Protein AF-A0A9W9JH65-F1 (afdb_monomer)

Secondary structure (DSSP, 8-state):
---GGGTT--EEEEETT-SGGGEEES-TTT--EEEE---TTEEEEEHHHHTSPPGGGGSS-TT-GGGSPBTTBPPTTHHHHHHHHHHHHHHHHHHHHH--SS-TTHHHHHHHHHHHHTHHHHHHHHHH----TTSHHHHHHHHHH-HHHHHHHHHHHHS-HHHHHHHHHHHHHHHHHHHHHHHHHHHHHHHHTTSS-HHHHHHHHHHHHT--

Mean predicted aligned error: 7.2 Å

Organism: NCBI:txid70096

Radius of gyration: 23.41 Å; Cα contacts (8 Å, |Δi|>4): 201; chains: 1; bounding box: 58×42×58 Å

Foldseek 3Di:
DDDPVQNVDDWDKDALPDEPVQFDAPDPPRRHGPDGDDRPRIDTGTVLLVLALDPCLLVDQLADCCQFDDPLHGRPCVVSSVVSSVVVLVVVLVVLVPDDDPCRCVSSVSHVCCVLQVVNLVSSCVSRVDDDCRGNSNSSSCVNVDVVVVVVVCVVPVDDPVVVVVVVVVVVVVVLVVVLVVVLVVLVVCVVVVVDDPVRSVVVNVCSVPPD

Nearest PDB structures (foldseek):
  4b7w-assembly1_A  TM=5.054E-01  e=9.511E+00  Homo sapiens

Structure (mmCIF, N/CA/C/O backbone):
data_AF-A0A9W9JH65-F1
#
_entry.id   AF-A0A9W9JH65-F1
#
loop_
_atom_site.group_PDB
_atom_site.id
_atom_site.type_symbol
_atom_site.label_atom_id
_atom_site.label_alt_id
_atom_site.label_comp_id
_atom_site.label_asym_id
_atom_site.label_entity_id
_atom_site.label_seq_id
_atom_site.pdbx_PDB_ins_code
_atom_site.Cartn_x
_atom_site.Cartn_y
_atom_site.Cartn_z
_atom_site.occupancy
_atom_site.B_iso_or_equiv
_atom_site.auth_seq_id
_atom_site.auth_comp_id
_atom_site.auth_asym_id
_atom_site.auth_atom_id
_atom_site.pdbx_PDB_model_num
ATOM 1 N N . MET A 1 1 ? -13.640 -8.379 -1.775 1.00 83.31 1 MET A N 1
ATOM 2 C CA . MET A 1 1 ? -14.247 -8.404 -0.423 1.00 83.31 1 MET A CA 1
ATOM 3 C C . MET A 1 1 ? -14.685 -6.995 -0.116 1.00 83.31 1 MET A C 1
ATOM 5 O O . MET A 1 1 ? -13.894 -6.104 -0.377 1.00 83.31 1 MET A O 1
ATOM 9 N N . ILE A 1 2 ? -15.927 -6.785 0.312 1.00 89.12 2 ILE A N 1
ATOM 10 C CA . ILE A 1 2 ? -16.503 -5.438 0.400 1.00 89.12 2 ILE A CA 1
ATOM 11 C C . ILE A 1 2 ? -17.369 -5.353 1.656 1.00 89.12 2 ILE A C 1
ATOM 13 O O . ILE A 1 2 ? -18.220 -6.214 1.881 1.00 89.12 2 ILE A O 1
ATOM 17 N N . HIS A 1 3 ? -17.159 -4.321 2.466 1.00 92.06 3 HIS A N 1
ATOM 18 C CA . HIS A 1 3 ? -18.042 -3.942 3.555 1.00 92.06 3 HIS A CA 1
ATOM 19 C C . HIS A 1 3 ? -19.288 -3.281 2.962 1.00 92.06 3 HIS A C 1
ATOM 21 O O . HIS A 1 3 ? -19.226 -2.175 2.430 1.00 92.06 3 HIS A O 1
ATOM 27 N N . THR A 1 4 ? -20.443 -3.931 3.085 1.00 91.81 4 THR A N 1
ATOM 28 C CA . THR A 1 4 ? -21.685 -3.530 2.399 1.00 91.81 4 THR A CA 1
ATOM 29 C C . THR A 1 4 ? -22.127 -2.101 2.711 1.00 91.81 4 THR A C 1
ATOM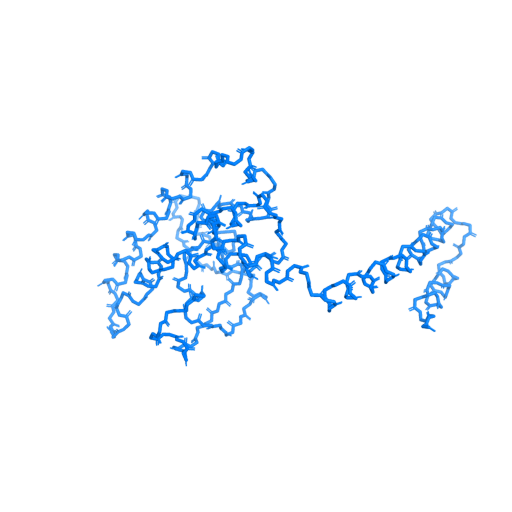 31 O O . THR A 1 4 ? -22.580 -1.394 1.818 1.00 91.81 4 THR A O 1
ATOM 34 N N . THR A 1 5 ? -21.959 -1.647 3.956 1.00 91.38 5 THR A N 1
ATOM 35 C CA . THR A 1 5 ? -22.268 -0.262 4.362 1.00 91.38 5 THR A CA 1
ATOM 36 C C . THR A 1 5 ? -21.410 0.787 3.648 1.00 91.38 5 THR A C 1
ATOM 38 O O . THR A 1 5 ? -21.892 1.888 3.414 1.00 91.38 5 THR A O 1
ATOM 41 N N . TYR A 1 6 ? -20.175 0.443 3.270 1.00 90.75 6 TYR A N 1
ATOM 42 C CA . TYR A 1 6 ? -19.190 1.373 2.708 1.00 90.75 6 TYR A CA 1
ATOM 43 C C . TYR A 1 6 ? -18.934 1.161 1.208 1.00 90.75 6 TYR A C 1
ATOM 45 O O . TYR A 1 6 ? -18.011 1.753 0.649 1.00 90.75 6 TYR A O 1
ATOM 53 N N . ASP A 1 7 ? -19.718 0.306 0.546 1.00 90.94 7 ASP A N 1
ATOM 54 C CA . ASP A 1 7 ? -19.568 -0.036 -0.878 1.00 90.94 7 ASP A CA 1
ATOM 55 C C . ASP A 1 7 ? -19.733 1.188 -1.794 1.00 90.94 7 ASP A C 1
ATOM 57 O O . ASP A 1 7 ? -19.070 1.326 -2.816 1.00 90.94 7 ASP A O 1
ATOM 61 N N . ARG A 1 8 ? -20.589 2.135 -1.392 1.00 91.38 8 ARG A N 1
ATOM 62 C CA . ARG A 1 8 ? -20.882 3.361 -2.155 1.00 91.38 8 ARG A CA 1
ATOM 63 C C . ARG A 1 8 ? -20.334 4.628 -1.501 1.00 91.38 8 ARG A C 1
ATOM 65 O O . ARG A 1 8 ? -20.786 5.729 -1.812 1.00 91.38 8 ARG A O 1
ATOM 72 N N . GLY A 1 9 ? -19.373 4.463 -0.598 1.00 87.50 9 GLY A N 1
ATOM 73 C CA . GLY A 1 9 ? -18.816 5.521 0.234 1.00 87.50 9 GLY A CA 1
ATOM 74 C C . GLY A 1 9 ? -19.281 5.443 1.696 1.00 87.50 9 GLY A C 1
ATOM 75 O O . GLY A 1 9 ? -20.023 4.530 2.049 1.00 87.50 9 GLY A O 1
ATOM 76 N N . PRO A 1 10 ? -18.862 6.390 2.551 1.00 90.75 10 PRO A N 1
ATOM 77 C CA . PRO A 1 10 ? -18.120 7.607 2.214 1.00 90.75 10 PRO A CA 1
ATOM 78 C C . PRO A 1 10 ? -16.718 7.360 1.636 1.00 90.75 10 PRO A C 1
ATOM 80 O O . PRO A 1 10 ? -16.105 6.314 1.848 1.00 90.75 10 PRO A O 1
ATOM 83 N N . PHE A 1 11 ? -16.217 8.353 0.901 1.00 91.56 11 PHE A N 1
ATOM 84 C CA . PHE A 1 11 ? -14.816 8.419 0.489 1.00 91.56 11 PHE A CA 1
ATOM 85 C C . PHE A 1 11 ? -14.024 9.215 1.529 1.00 91.56 11 PHE A C 1
ATOM 87 O O . PHE A 1 11 ? -14.534 10.186 2.095 1.00 91.56 11 PHE A O 1
ATOM 94 N N . LYS A 1 12 ? -12.788 8.799 1.789 1.00 92.62 12 LYS A N 1
ATOM 95 C CA . LYS A 1 12 ? -11.859 9.424 2.736 1.00 92.62 12 LYS A CA 1
ATOM 96 C C . LYS A 1 12 ? -10.570 9.793 1.995 1.00 92.62 12 LYS A C 1
ATOM 98 O O . LYS A 1 12 ? -10.288 9.247 0.929 1.00 92.62 12 LYS A O 1
ATOM 103 N N . LEU A 1 13 ? -9.796 10.723 2.549 1.00 93.25 13 LEU A N 1
ATOM 104 C CA . LEU A 1 13 ? -8.445 10.989 2.053 1.00 93.25 13 LEU A CA 1
ATOM 105 C C . LEU A 1 13 ? -7.516 9.882 2.552 1.00 93.25 13 LEU A C 1
ATOM 107 O O . LEU A 1 13 ? -7.365 9.704 3.758 1.00 93.25 13 LEU A O 1
ATOM 111 N N . VAL A 1 14 ? -6.926 9.144 1.622 1.00 92.88 14 VAL A N 1
ATOM 112 C CA . VAL A 1 14 ? -5.961 8.067 1.858 1.00 92.88 14 VAL A CA 1
ATOM 113 C C . VAL A 1 14 ? -4.590 8.556 1.406 1.00 92.88 14 VAL A C 1
ATOM 115 O O . VAL A 1 14 ? -4.506 9.334 0.461 1.00 92.88 14 VAL A O 1
ATOM 118 N N . CYS A 1 15 ? -3.532 8.118 2.083 1.00 92.44 15 CYS A N 1
ATOM 119 C CA . CYS A 1 15 ? -2.158 8.267 1.618 1.00 92.44 15 CYS A CA 1
ATOM 120 C C . CYS A 1 15 ? -1.482 6.899 1.707 1.00 92.44 15 CYS A C 1
ATOM 122 O O . CYS A 1 15 ? -1.386 6.345 2.805 1.00 92.44 15 CYS A O 1
ATOM 124 N N . ASP A 1 16 ? -1.037 6.355 0.574 1.00 89.19 16 ASP A N 1
ATOM 125 C CA . ASP A 1 16 ? -0.424 5.016 0.537 1.00 89.19 16 ASP A CA 1
ATOM 126 C C . ASP A 1 16 ? 0.908 4.975 1.298 1.00 89.19 16 ASP A C 1
ATOM 128 O O . ASP A 1 16 ? 1.283 3.934 1.843 1.00 89.19 16 ASP A O 1
ATOM 132 N N . ASP A 1 17 ? 1.565 6.132 1.430 1.00 88.88 17 ASP A N 1
ATOM 133 C CA . ASP A 1 17 ? 2.784 6.295 2.216 1.00 88.88 17 ASP A CA 1
ATOM 134 C C . ASP A 1 17 ? 2.554 6.863 3.626 1.00 88.88 17 ASP A C 1
ATOM 136 O O . ASP A 1 17 ? 3.450 7.414 4.265 1.00 88.88 17 ASP A O 1
ATOM 140 N N . PHE A 1 18 ? 1.340 6.755 4.166 1.00 88.62 18 PHE A N 1
ATOM 141 C CA . PHE A 1 18 ? 1.097 7.187 5.539 1.00 88.62 18 PHE A CA 1
ATOM 142 C C . PHE A 1 18 ? 1.762 6.232 6.535 1.00 88.62 18 PHE A C 1
ATOM 144 O O . PHE A 1 18 ? 1.413 5.057 6.579 1.00 88.62 18 PHE A O 1
ATOM 151 N N . GLY A 1 19 ? 2.668 6.723 7.384 1.00 89.25 19 GLY A N 1
ATOM 152 C CA . GLY A 1 19 ? 3.297 5.904 8.421 1.00 89.25 19 GLY A CA 1
ATOM 153 C C . GLY A 1 19 ? 4.287 6.672 9.303 1.00 89.25 19 GLY A C 1
ATOM 154 O O . GLY A 1 19 ? 4.537 7.856 9.070 1.00 89.25 19 GLY A O 1
ATOM 155 N N . PRO A 1 20 ? 4.880 6.016 10.321 1.00 90.88 20 PRO A N 1
ATOM 156 C CA . PRO A 1 20 ? 5.765 6.664 11.291 1.00 90.88 20 PRO A CA 1
ATOM 157 C C . PRO A 1 20 ? 6.990 7.362 10.684 1.00 90.88 20 PRO A C 1
ATOM 159 O O . PRO A 1 20 ? 7.455 8.351 11.241 1.00 90.88 20 PRO A O 1
ATOM 162 N N . ALA A 1 21 ? 7.497 6.882 9.543 1.00 91.25 21 ALA A N 1
ATOM 163 C CA . ALA A 1 21 ? 8.625 7.504 8.841 1.00 91.25 21 ALA A CA 1
ATOM 164 C C . ALA A 1 21 ? 8.313 8.930 8.346 1.00 91.25 21 ALA A C 1
ATOM 166 O O . ALA A 1 21 ? 9.217 9.756 8.252 1.00 91.25 21 ALA A O 1
ATOM 167 N N . ASN A 1 22 ? 7.029 9.231 8.130 1.00 94.12 22 ASN A N 1
ATOM 168 C CA . ASN A 1 22 ? 6.535 10.515 7.637 1.00 94.12 22 ASN A CA 1
ATOM 169 C C . ASN A 1 22 ? 5.962 11.400 8.761 1.00 94.12 22 ASN A C 1
ATOM 171 O O . ASN A 1 22 ? 5.298 12.407 8.504 1.00 94.12 22 ASN A O 1
ATOM 175 N N . MET A 1 23 ? 6.235 11.052 10.026 1.00 94.81 23 MET A N 1
ATOM 176 C CA . MET A 1 23 ? 5.824 11.809 11.210 1.00 94.81 23 MET A CA 1
ATOM 177 C C . MET A 1 23 ? 7.022 12.513 11.851 1.00 94.81 23 MET A C 1
ATOM 179 O O . MET A 1 23 ? 7.995 11.886 12.267 1.00 94.81 23 MET A O 1
ATOM 183 N N . ILE A 1 24 ? 6.927 13.832 12.009 1.00 96.50 24 ILE A N 1
ATOM 184 C CA . ILE A 1 24 ? 7.896 14.611 12.781 1.00 96.50 24 ILE A CA 1
ATOM 185 C C . ILE A 1 24 ? 7.414 14.666 14.225 1.00 96.50 24 ILE A C 1
ATOM 187 O O . ILE A 1 24 ? 6.301 15.120 14.496 1.00 96.50 24 ILE A O 1
ATOM 191 N N . VAL A 1 25 ? 8.274 14.256 15.156 1.00 97.19 25 VAL A N 1
ATOM 192 C CA . VAL A 1 25 ? 8.000 14.299 16.596 1.00 97.19 25 VAL A CA 1
ATOM 193 C C . VAL A 1 25 ? 8.778 15.414 17.292 1.00 97.19 25 VAL A C 1
ATOM 195 O O . VAL A 1 25 ? 9.865 15.796 16.860 1.00 97.19 25 VAL A O 1
ATOM 198 N N . ARG A 1 26 ? 8.228 15.942 18.391 1.00 97.56 26 ARG 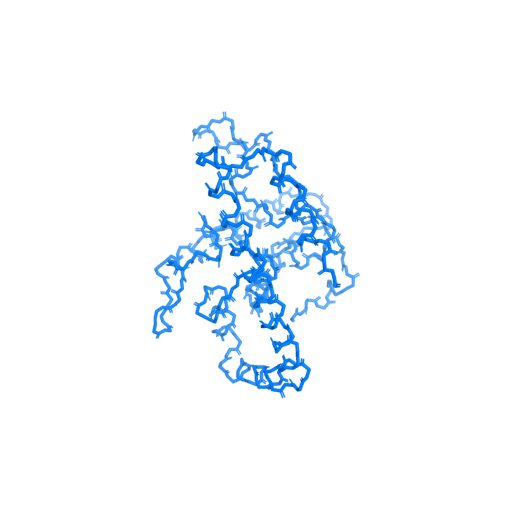A N 1
ATOM 199 C CA . ARG A 1 26 ? 8.824 17.055 19.154 1.00 97.56 26 ARG A CA 1
ATOM 200 C C . ARG A 1 26 ? 10.228 16.743 19.675 1.00 97.56 26 ARG A C 1
ATOM 202 O O . ARG A 1 26 ? 11.104 17.602 19.623 1.00 97.56 26 ARG A O 1
ATOM 209 N N . SER A 1 27 ? 10.423 15.547 20.222 1.00 96.75 27 SER A N 1
ATOM 210 C CA . SER A 1 27 ? 11.722 15.044 20.672 1.00 96.75 27 SER A CA 1
ATOM 211 C C . SER A 1 27 ? 11.711 13.518 20.751 1.00 96.75 27 SER A C 1
ATOM 213 O O . SER A 1 27 ? 10.658 12.886 20.632 1.00 96.75 27 SER A O 1
ATOM 215 N N . LYS A 1 28 ? 12.890 12.929 20.984 1.00 95.19 28 LYS A N 1
ATOM 216 C CA . LYS A 1 28 ? 13.069 11.483 21.159 1.00 95.19 28 LYS A CA 1
ATOM 217 C C . LYS A 1 28 ? 12.301 10.933 22.369 1.00 95.19 28 LYS A C 1
ATOM 219 O O . LYS A 1 28 ? 11.877 9.784 22.342 1.00 95.19 28 LYS A O 1
ATOM 224 N N . GLU A 1 29 ? 12.148 11.732 23.422 1.00 96.62 29 GLU A N 1
ATOM 225 C CA . GLU A 1 29 ? 11.478 11.341 24.664 1.00 96.62 29 GLU A CA 1
ATOM 226 C C . GLU A 1 29 ? 9.977 11.663 24.656 1.00 96.62 29 GLU A C 1
ATOM 228 O O . GLU A 1 29 ? 9.196 10.881 25.187 1.00 96.62 29 GLU A O 1
ATOM 233 N N . ASP A 1 30 ? 9.573 12.800 24.075 1.00 93.69 30 ASP A N 1
ATOM 234 C CA . ASP A 1 30 ? 8.184 13.286 24.104 1.00 93.69 30 ASP A CA 1
ATOM 235 C C . ASP A 1 30 ? 7.295 12.583 23.068 1.00 93.69 30 ASP A C 1
ATOM 237 O O . ASP A 1 30 ? 6.104 12.423 23.304 1.00 93.69 30 ASP A O 1
ATOM 241 N N . LEU A 1 31 ? 7.859 12.167 21.922 1.00 94.12 31 LEU A N 1
ATOM 242 C CA . LEU A 1 31 ? 7.189 11.475 20.803 1.00 94.12 31 LEU A CA 1
ATOM 243 C C . LEU A 1 31 ? 5.880 12.111 20.282 1.00 94.12 31 LEU A C 1
ATOM 245 O O . LEU A 1 31 ? 5.258 11.565 19.373 1.00 94.12 31 LEU A O 1
ATOM 249 N N . THR A 1 32 ? 5.476 13.282 20.782 1.00 95.94 32 THR A N 1
ATOM 250 C CA . THR A 1 32 ? 4.316 14.023 20.289 1.00 95.94 32 THR A CA 1
ATOM 251 C C . THR A 1 32 ? 4.523 14.362 18.821 1.00 95.94 32 THR A C 1
ATOM 253 O O . THR A 1 32 ? 5.475 15.072 18.483 1.00 95.94 32 THR A O 1
ATOM 256 N N . ILE A 1 33 ? 3.615 13.900 17.962 1.00 95.94 33 ILE A N 1
ATOM 257 C CA . ILE A 1 33 ? 3.609 14.226 16.533 1.00 95.94 33 ILE A CA 1
ATOM 258 C C . ILE A 1 33 ? 3.287 15.719 16.378 1.00 95.94 33 ILE A C 1
ATOM 260 O O . ILE A 1 33 ? 2.259 16.194 16.857 1.00 95.94 33 ILE A O 1
ATOM 264 N N . ILE A 1 34 ? 4.178 16.468 15.729 1.00 97.50 34 ILE A N 1
ATOM 265 C CA . ILE A 1 34 ? 4.041 17.915 15.488 1.00 97.50 34 ILE A CA 1
ATOM 266 C C . ILE A 1 34 ? 3.819 18.262 14.016 1.00 97.50 34 ILE A C 1
ATOM 268 O O . ILE A 1 34 ? 3.343 19.356 13.723 1.00 97.50 34 ILE A O 1
ATOM 272 N N . ALA A 1 35 ? 4.158 17.357 13.097 1.00 96.69 35 ALA A N 1
ATOM 273 C CA . ALA A 1 35 ? 3.880 17.510 11.676 1.00 96.69 35 ALA A CA 1
ATOM 274 C C . ALA A 1 35 ? 3.841 16.147 10.975 1.00 96.69 35 ALA A C 1
ATOM 276 O O . ALA A 1 35 ? 4.487 15.196 11.415 1.00 96.69 35 ALA A O 1
ATOM 277 N N . VAL A 1 36 ? 3.103 16.095 9.868 1.00 95.69 36 VAL A N 1
ATOM 278 C CA . VAL A 1 36 ? 3.111 14.996 8.896 1.00 95.69 36 VAL A CA 1
ATOM 279 C C . VAL A 1 36 ? 3.657 15.559 7.589 1.00 95.69 36 VAL A C 1
ATOM 281 O O . VAL A 1 36 ? 3.276 16.663 7.192 1.00 95.69 36 VAL A O 1
ATOM 284 N N . VAL A 1 37 ? 4.571 14.833 6.957 1.00 96.31 37 VAL A N 1
ATOM 285 C CA . VAL A 1 37 ? 5.197 15.203 5.682 1.00 96.31 37 VAL A CA 1
ATOM 286 C C . VAL A 1 37 ? 4.902 14.145 4.620 1.00 96.31 37 VAL A C 1
ATOM 288 O O . VAL A 1 37 ? 4.186 13.189 4.894 1.00 96.31 37 VAL A O 1
ATOM 291 N N . ASP A 1 38 ? 5.435 14.355 3.417 1.00 93.75 38 ASP A N 1
ATOM 292 C CA . ASP A 1 38 ? 5.410 13.378 2.324 1.00 93.75 38 ASP A CA 1
ATOM 293 C C . ASP A 1 38 ? 3.995 12.927 1.909 1.00 93.75 38 ASP A C 1
ATOM 295 O O . ASP A 1 38 ? 3.570 11.783 2.048 1.00 93.75 38 ASP A O 1
ATOM 299 N N . LEU A 1 39 ? 3.204 13.903 1.454 1.00 93.81 39 LEU A N 1
ATOM 300 C CA . LEU A 1 39 ? 1.792 13.732 1.090 1.00 93.81 39 LEU A CA 1
ATOM 301 C C . LEU A 1 39 ? 1.580 13.591 -0.427 1.00 93.81 39 LEU A C 1
ATOM 303 O O . LEU A 1 39 ? 0.489 13.860 -0.928 1.00 93.81 39 LEU A O 1
ATOM 307 N N . GLU A 1 40 ? 2.618 13.220 -1.175 1.00 94.38 40 GLU A N 1
ATOM 308 C CA . GLU A 1 40 ? 2.569 13.132 -2.641 1.00 94.38 40 GLU A CA 1
ATOM 309 C C . GLU A 1 40 ? 1.679 11.982 -3.149 1.00 94.38 40 GLU A C 1
ATOM 311 O O . GLU A 1 40 ? 1.152 12.053 -4.257 1.00 94.38 40 GLU A O 1
ATOM 316 N N . TRP A 1 41 ? 1.415 10.988 -2.294 1.00 90.06 41 TRP A N 1
ATOM 317 C CA . TRP A 1 41 ? 0.558 9.830 -2.572 1.00 90.06 41 TRP A CA 1
ATOM 318 C C . TRP A 1 41 ? -0.856 9.961 -1.983 1.00 90.06 41 TRP A C 1
ATOM 320 O O . TRP A 1 41 ? -1.513 8.957 -1.710 1.00 90.06 41 TRP A O 1
ATOM 330 N N . VAL A 1 42 ? -1.338 11.189 -1.748 1.00 94.56 42 VAL A N 1
ATOM 331 C CA . VAL A 1 42 ? -2.697 11.431 -1.236 1.00 94.56 42 VAL A CA 1
ATOM 332 C C . VAL A 1 42 ? -3.742 11.360 -2.352 1.00 94.56 42 VAL A C 1
ATOM 334 O O . VAL A 1 42 ? -3.631 12.036 -3.373 1.00 94.56 42 VAL A O 1
ATOM 337 N N . TYR A 1 43 ? -4.830 10.629 -2.113 1.00 94.38 43 TYR A N 1
ATOM 338 C CA . TYR A 1 43 ? -5.989 10.558 -3.005 1.00 94.38 43 TYR A CA 1
ATOM 339 C C . TYR A 1 43 ? -7.298 10.366 -2.228 1.00 94.38 43 TYR A C 1
ATOM 341 O O . TYR A 1 43 ? -7.314 10.036 -1.044 1.00 94.38 43 TYR A O 1
ATOM 349 N N . ALA A 1 44 ? -8.430 10.587 -2.898 1.00 95.50 44 ALA A N 1
ATOM 350 C CA . ALA A 1 44 ? -9.737 10.222 -2.360 1.00 95.50 44 ALA A CA 1
ATOM 351 C C . ALA A 1 44 ? -10.006 8.736 -2.641 1.00 95.50 44 ALA A C 1
ATOM 353 O O . ALA A 1 44 ? -10.122 8.339 -3.800 1.00 95.50 44 ALA A O 1
ATOM 354 N N . GLY A 1 45 ? -10.115 7.925 -1.591 1.00 93.44 45 GLY A N 1
ATOM 355 C CA . GLY A 1 45 ? -10.329 6.480 -1.670 1.00 93.44 45 GLY A CA 1
ATOM 356 C C . GLY A 1 45 ? -11.532 6.010 -0.843 1.00 93.44 45 GLY A C 1
ATOM 357 O O . GLY A 1 45 ? -12.087 6.782 -0.056 1.00 93.44 45 GLY A O 1
ATOM 358 N N . PRO A 1 46 ? -11.983 4.755 -1.007 1.00 93.38 46 PRO A N 1
ATOM 359 C CA . PRO A 1 46 ? -13.059 4.192 -0.192 1.00 93.38 46 PRO A CA 1
ATOM 360 C C . PRO A 1 46 ? -12.700 4.196 1.300 1.00 93.38 46 PRO A C 1
ATOM 362 O O . PRO A 1 46 ? -11.567 3.879 1.663 1.00 93.38 46 PRO A O 1
ATOM 365 N N . ALA A 1 47 ? -13.668 4.459 2.185 1.00 93.44 47 ALA A N 1
ATOM 366 C CA . ALA A 1 47 ? -13.440 4.407 3.635 1.00 93.44 47 ALA A CA 1
ATOM 367 C C . ALA A 1 47 ? -12.881 3.057 4.117 1.00 93.44 47 ALA A C 1
ATOM 369 O O . ALA A 1 47 ? -12.113 3.020 5.069 1.00 93.44 47 ALA A O 1
ATOM 370 N N . GLN A 1 48 ? -13.207 1.961 3.428 1.00 94.00 48 GLN A N 1
ATOM 371 C CA . GLN A 1 48 ? -12.688 0.623 3.730 1.00 94.00 48 GLN A CA 1
ATOM 372 C C . GLN A 1 48 ? -11.166 0.533 3.587 1.00 94.00 48 GLN A C 1
ATOM 374 O O . GLN A 1 48 ? -10.523 -0.171 4.359 1.00 94.00 48 GLN A O 1
ATOM 379 N N . LEU A 1 49 ? -10.598 1.247 2.611 1.00 93.12 49 LEU A N 1
ATOM 380 C CA . LEU A 1 49 ? -9.155 1.296 2.398 1.00 93.12 49 LEU A CA 1
ATOM 381 C C . LEU A 1 49 ? -8.484 2.132 3.491 1.00 93.12 49 LEU A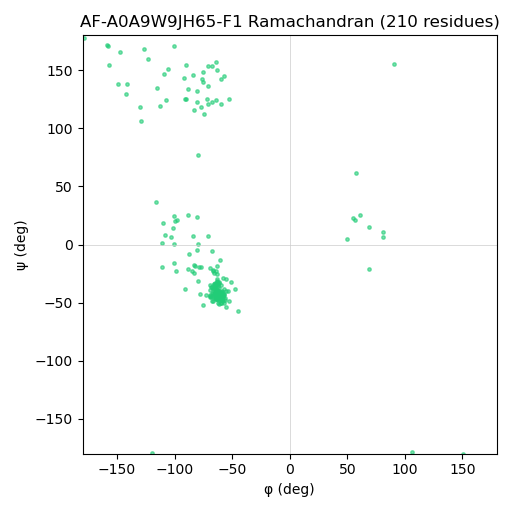 C 1
ATOM 383 O O . LEU A 1 49 ? -7.497 1.705 4.076 1.00 93.12 49 LEU A O 1
ATOM 387 N N . PHE A 1 50 ? -9.087 3.276 3.824 1.00 93.19 50 PHE A N 1
ATOM 388 C CA . PHE A 1 50 ? -8.629 4.143 4.909 1.00 93.19 50 PHE A CA 1
ATOM 389 C C . PHE A 1 50 ? -8.663 3.448 6.280 1.00 93.19 50 PHE A C 1
ATOM 391 O O . PHE A 1 50 ? -7.714 3.534 7.051 1.00 93.19 50 PHE A O 1
ATOM 398 N N . GLY A 1 51 ? -9.759 2.753 6.584 1.00 93.75 51 GLY A N 1
ATOM 399 C CA . GLY A 1 51 ? -9.989 2.058 7.848 1.00 93.75 51 GLY A CA 1
ATOM 400 C C . GLY A 1 51 ? -9.458 0.628 7.870 1.00 93.75 51 GLY A C 1
ATOM 401 O O . GLY A 1 51 ? -10.012 -0.197 8.581 1.00 93.75 51 GLY A O 1
ATOM 402 N N . SER A 1 52 ? -8.447 0.290 7.073 1.00 95.12 52 SER A N 1
ATOM 403 C CA . SER A 1 52 ? -7.823 -1.035 7.137 1.00 95.12 52 SER A CA 1
ATOM 404 C C . SER A 1 52 ? -6.661 -1.083 8.110 1.00 95.12 52 SER A C 1
ATOM 406 O O . SER A 1 52 ? -6.019 -0.067 8.373 1.00 95.12 52 SER A O 1
ATOM 408 N N . ALA A 1 53 ? -6.373 -2.277 8.634 1.00 95.56 53 ALA A N 1
ATOM 409 C CA . ALA A 1 53 ? -5.204 -2.479 9.478 1.00 95.56 53 ALA A CA 1
ATOM 410 C C . ALA A 1 53 ? -3.932 -1.971 8.764 1.00 95.56 53 ALA A C 1
ATOM 412 O O . ALA A 1 53 ? -3.652 -2.387 7.635 1.00 95.56 53 ALA A O 1
ATOM 413 N N . PRO A 1 54 ? -3.164 -1.066 9.392 1.00 92.75 54 PRO A N 1
ATOM 414 C CA . PRO A 1 54 ? -2.090 -0.379 8.696 1.00 92.75 54 PRO A CA 1
ATOM 415 C C . PRO A 1 54 ? -0.906 -1.296 8.378 1.00 92.75 54 PRO A C 1
ATOM 417 O O . PRO A 1 54 ? -0.432 -2.046 9.235 1.00 92.75 54 PRO A O 1
ATOM 420 N N . TRP A 1 55 ? -0.369 -1.186 7.160 1.00 90.38 55 TRP A N 1
ATOM 421 C CA . TRP A 1 55 ? 0.819 -1.938 6.733 1.00 90.38 55 TRP A CA 1
ATOM 422 C C . TRP A 1 55 ? 2.065 -1.545 7.537 1.00 90.38 55 TRP A C 1
ATOM 424 O O . TRP A 1 55 ? 2.885 -2.395 7.877 1.00 90.38 55 TRP A O 1
ATOM 434 N N . TRP A 1 56 ? 2.178 -0.269 7.920 1.00 91.31 56 TRP A N 1
ATOM 435 C CA . TRP A 1 56 ? 3.347 0.285 8.607 1.00 91.31 56 TRP A CA 1
ATOM 436 C C . TRP A 1 56 ? 3.555 -0.253 10.029 1.00 91.31 56 TRP A C 1
ATOM 438 O O . TRP A 1 56 ? 4.594 0.015 10.631 1.00 91.31 56 TRP A O 1
ATOM 448 N N . LEU A 1 57 ? 2.634 -1.064 10.566 1.00 92.56 57 LEU A N 1
ATOM 449 C CA . LEU A 1 57 ? 2.872 -1.855 11.784 1.00 92.56 57 LEU A CA 1
ATOM 450 C C . LEU A 1 57 ? 3.989 -2.893 11.596 1.00 92.56 57 LEU A C 1
ATOM 452 O O . LEU A 1 57 ? 4.579 -3.349 12.577 1.00 92.56 57 LEU A O 1
ATOM 456 N N . LEU A 1 58 ? 4.324 -3.232 10.346 1.00 87.69 58 LEU A N 1
ATOM 457 C CA . LEU A 1 58 ? 5.522 -3.998 10.009 1.00 87.69 58 LEU A CA 1
ATOM 458 C C . LEU A 1 58 ? 6.809 -3.242 10.366 1.00 87.69 58 LEU A C 1
ATOM 460 O O . LEU A 1 58 ? 7.822 -3.890 10.615 1.00 87.69 58 LEU A O 1
ATOM 464 N N . LEU A 1 59 ? 6.764 -1.905 10.470 1.00 87.19 59 LEU A N 1
ATOM 465 C CA . LEU A 1 59 ? 7.926 -1.007 10.565 1.00 87.19 59 LEU A CA 1
ATOM 466 C C . LEU A 1 59 ? 8.902 -1.152 9.388 1.00 87.19 59 LEU A C 1
ATOM 468 O O . LEU A 1 59 ? 10.074 -0.806 9.504 1.00 87.19 59 LEU A O 1
ATOM 472 N N . ASP A 1 60 ? 8.399 -1.685 8.281 1.00 86.62 60 ASP A N 1
ATOM 473 C CA . ASP A 1 60 ? 9.118 -1.953 7.049 1.00 86.62 60 ASP A CA 1
ATOM 474 C C . ASP A 1 60 ? 8.111 -2.030 5.893 1.00 86.62 60 ASP A C 1
ATOM 476 O O . ASP A 1 60 ? 6.894 -2.025 6.121 1.00 86.62 60 ASP A O 1
ATOM 480 N N . ARG A 1 61 ? 8.596 -2.087 4.653 1.00 84.56 61 ARG A N 1
ATOM 481 C CA . ARG A 1 61 ? 7.740 -2.234 3.480 1.00 84.56 61 ARG A CA 1
ATOM 482 C C . ARG A 1 61 ? 7.235 -3.677 3.354 1.00 84.56 61 ARG A C 1
ATOM 484 O O . ARG A 1 61 ? 8.014 -4.614 3.493 1.00 84.56 61 ARG A O 1
ATOM 491 N N . PRO A 1 62 ? 5.961 -3.871 2.979 1.00 78.38 62 PRO A N 1
ATOM 492 C CA . PRO A 1 62 ? 5.361 -5.196 2.779 1.00 78.38 62 PRO A CA 1
ATOM 493 C C . PRO A 1 62 ? 5.872 -5.940 1.526 1.00 78.38 62 PRO A C 1
ATOM 495 O O . PRO A 1 62 ? 5.317 -6.979 1.181 1.00 78.38 62 PRO A O 1
ATOM 498 N N . VAL A 1 63 ? 6.894 -5.398 0.851 1.00 81.06 63 VAL A N 1
ATOM 499 C CA . VAL A 1 63 ? 7.567 -5.963 -0.334 1.00 81.06 63 VAL A CA 1
ATOM 500 C C . VAL A 1 63 ? 8.997 -6.423 -0.038 1.00 81.06 63 VAL A C 1
ATOM 502 O O . VAL A 1 63 ? 9.707 -6.824 -0.952 1.00 81.06 63 VAL A O 1
ATOM 505 N N . ASN A 1 64 ? 9.455 -6.293 1.212 1.00 84.44 64 ASN A N 1
ATOM 506 C CA . ASN A 1 64 ? 10.768 -6.789 1.603 1.00 84.44 64 ASN A CA 1
ATOM 507 C C . ASN A 1 64 ? 10.722 -8.332 1.656 1.00 84.44 64 ASN A C 1
ATOM 509 O O . ASN A 1 64 ? 9.874 -8.910 2.336 1.00 84.44 64 ASN A O 1
ATOM 513 N N . ASP A 1 65 ? 11.635 -8.972 0.931 1.00 83.44 65 ASP A N 1
ATOM 514 C CA . ASP A 1 65 ? 11.765 -10.423 0.779 1.00 83.44 65 ASP A CA 1
ATOM 515 C C . ASP A 1 65 ? 12.164 -11.131 2.084 1.00 83.44 65 ASP A C 1
ATOM 517 O O . ASP A 1 65 ? 11.836 -12.299 2.280 1.00 83.44 65 ASP A O 1
ATOM 521 N N . GLU A 1 66 ? 12.762 -10.423 3.049 1.00 83.38 66 GLU A N 1
ATOM 522 C CA . GLU A 1 66 ? 12.993 -10.932 4.413 1.00 83.38 66 GLU A CA 1
ATOM 523 C C . GLU A 1 66 ? 11.688 -11.292 5.159 1.00 83.38 66 GLU A C 1
ATOM 525 O O . GLU A 1 66 ? 11.714 -11.935 6.215 1.00 83.38 66 GLU A O 1
ATOM 530 N N . TRP A 1 67 ? 10.538 -10.861 4.631 1.00 82.25 67 TRP A N 1
ATOM 531 C CA . TRP A 1 67 ? 9.204 -11.152 5.153 1.00 82.25 67 TRP A CA 1
ATOM 532 C C . TRP A 1 67 ? 8.485 -12.259 4.382 1.00 82.25 67 TRP A C 1
ATOM 534 O O . TRP A 1 67 ? 7.342 -12.594 4.712 1.00 82.25 67 TRP A O 1
ATOM 544 N N . ASP A 1 68 ? 9.114 -12.830 3.365 1.00 86.12 68 ASP A N 1
ATOM 545 C CA . ASP A 1 68 ? 8.509 -13.902 2.598 1.00 86.12 68 ASP A CA 1
ATOM 546 C C . ASP A 1 68 ? 8.355 -15.164 3.447 1.00 86.12 68 ASP A C 1
ATOM 548 O O . ASP A 1 68 ? 9.050 -15.410 4.437 1.00 86.12 68 ASP A O 1
ATOM 552 N N . PHE A 1 69 ? 7.372 -15.974 3.076 1.00 86.94 69 PHE A N 1
ATOM 553 C CA . PHE A 1 69 ? 7.143 -17.246 3.738 1.00 86.94 69 PHE A CA 1
ATOM 554 C C . PHE A 1 69 ? 8.119 -18.285 3.194 1.00 86.94 69 PHE A C 1
ATOM 556 O O . PHE A 1 69 ? 8.087 -18.622 2.009 1.00 86.94 69 PHE A O 1
ATOM 563 N N . GLU A 1 70 ? 8.912 -18.875 4.081 1.00 84.25 70 GLU A N 1
ATOM 564 C CA . GLU A 1 70 ? 9.756 -20.027 3.769 1.00 84.25 70 GLU A CA 1
ATOM 565 C C . GLU A 1 70 ? 8.979 -21.318 4.054 1.00 84.25 70 GLU A C 1
ATOM 567 O O . GLU A 1 70 ? 8.430 -21.497 5.138 1.00 84.25 70 GLU A O 1
ATOM 572 N N . GLU A 1 71 ? 8.870 -22.211 3.064 1.00 77.00 71 GLU A N 1
ATOM 573 C CA . GLU A 1 71 ? 8.183 -23.514 3.193 1.00 77.00 71 GLU A CA 1
ATOM 574 C C . GLU A 1 71 ? 6.722 -23.430 3.697 1.00 77.00 71 GLU A C 1
ATOM 576 O O . GLU A 1 71 ? 6.146 -24.396 4.197 1.00 77.00 71 GLU A O 1
ATOM 581 N N . GLY A 1 72 ? 6.080 -22.269 3.525 1.00 70.56 72 GLY A N 1
ATOM 582 C CA . GLY A 1 72 ? 4.721 -22.015 4.001 1.00 70.56 72 GLY A CA 1
ATOM 583 C C . GLY A 1 72 ? 4.629 -21.659 5.486 1.00 70.56 72 GLY A C 1
ATOM 584 O O . GLY A 1 72 ? 3.509 -21.507 5.985 1.00 70.56 72 GLY A O 1
ATOM 585 N N . GLU A 1 73 ? 5.752 -21.477 6.183 1.00 79.06 73 GLU A N 1
ATOM 586 C CA . GLU A 1 73 ? 5.823 -20.931 7.538 1.00 79.06 73 GLU A CA 1
ATOM 587 C C . GLU A 1 73 ? 5.813 -19.398 7.518 1.00 79.06 73 GLU A C 1
ATOM 589 O O . GLU A 1 73 ? 6.290 -18.759 6.587 1.00 79.06 73 GLU A O 1
ATOM 594 N N . ALA A 1 74 ? 5.199 -18.792 8.539 1.00 81.19 74 ALA A N 1
ATOM 595 C CA . ALA A 1 74 ? 5.147 -17.333 8.623 1.00 81.19 74 ALA A CA 1
ATOM 596 C C . ALA A 1 74 ? 6.508 -16.798 9.092 1.00 81.19 74 ALA A C 1
ATOM 598 O O . ALA A 1 74 ? 7.090 -17.385 10.010 1.00 81.19 74 ALA A O 1
ATOM 599 N N . PRO A 1 75 ? 6.986 -15.658 8.566 1.00 84.06 75 PRO A N 1
ATOM 600 C CA . PRO A 1 75 ? 8.228 -15.065 9.037 1.00 84.06 75 PRO A CA 1
ATOM 601 C C . PRO A 1 75 ? 8.077 -14.653 10.507 1.00 84.06 75 PRO A C 1
ATOM 603 O O . PRO A 1 75 ? 6.995 -14.261 10.962 1.00 84.06 75 PRO A O 1
ATOM 606 N N . LYS A 1 76 ? 9.177 -14.680 11.264 1.00 78.62 76 LYS A N 1
ATOM 607 C CA . LYS A 1 76 ? 9.196 -14.324 12.698 1.00 78.62 76 LYS A CA 1
ATOM 608 C C . LYS A 1 76 ? 8.480 -13.017 13.053 1.00 78.62 76 LYS A C 1
ATOM 610 O O . LYS A 1 76 ? 7.846 -12.973 14.108 1.00 78.62 76 LYS A O 1
ATOM 615 N N . PRO A 1 77 ? 8.549 -11.938 12.252 1.00 81.19 77 PRO A N 1
ATOM 616 C CA . PRO A 1 77 ? 7.928 -10.695 12.658 1.00 81.19 77 PRO A CA 1
ATOM 617 C C . PRO A 1 77 ? 6.422 -10.620 12.327 1.00 81.19 77 PRO A C 1
ATOM 619 O O . PRO A 1 77 ? 5.787 -9.617 12.649 1.00 81.19 77 PRO A O 1
ATOM 622 N N . THR A 1 78 ? 5.812 -11.716 11.852 1.00 87.69 78 THR A N 1
ATOM 623 C CA . THR A 1 78 ? 4.348 -11.916 11.843 1.00 87.69 78 THR A CA 1
ATOM 624 C C . THR A 1 78 ? 3.741 -11.705 13.230 1.00 87.69 78 THR A C 1
ATOM 626 O O . THR A 1 78 ? 2.792 -10.940 13.387 1.00 87.69 78 THR A O 1
ATOM 629 N N . ASP A 1 79 ? 4.323 -12.324 14.261 1.00 89.56 79 ASP A N 1
ATOM 630 C CA . ASP A 1 79 ? 3.822 -12.210 15.636 1.00 89.56 79 ASP A CA 1
ATOM 631 C C . ASP A 1 79 ? 3.923 -10.769 16.149 1.00 89.56 79 ASP A C 1
ATOM 633 O O . ASP A 1 79 ? 3.059 -10.289 16.887 1.00 89.56 79 ASP A O 1
ATOM 637 N N . ARG A 1 80 ? 4.974 -10.051 15.727 1.00 90.31 80 ARG A N 1
ATOM 638 C CA . ARG A 1 80 ? 5.144 -8.629 16.036 1.00 90.31 80 ARG A CA 1
ATOM 639 C C . ARG A 1 80 ? 4.030 -7.807 15.404 1.00 90.31 80 ARG A C 1
ATOM 641 O O . ARG A 1 80 ? 3.458 -6.978 16.105 1.00 90.31 80 ARG A O 1
ATOM 648 N N . TYR A 1 81 ? 3.721 -8.046 14.129 1.00 92.50 81 TYR A N 1
ATOM 649 C CA . TYR A 1 81 ? 2.652 -7.341 13.425 1.00 92.50 81 TYR A CA 1
ATOM 650 C C . TYR A 1 81 ? 1.323 -7.470 14.172 1.00 92.50 81 TYR A C 1
ATOM 652 O O . TYR A 1 81 ? 0.736 -6.457 14.543 1.00 92.50 81 TYR A O 1
ATOM 660 N N . PHE A 1 82 ? 0.893 -8.697 14.486 1.00 94.06 82 PHE A N 1
ATOM 661 C CA . PHE A 1 82 ? -0.373 -8.916 15.191 1.00 94.06 82 PHE A CA 1
ATOM 662 C C . PHE A 1 82 ? -0.364 -8.344 16.609 1.00 94.06 82 PHE A C 1
ATOM 664 O O . PHE A 1 82 ? -1.335 -7.724 17.031 1.00 94.06 82 PHE A O 1
ATOM 671 N N . LYS A 1 83 ? 0.754 -8.451 17.336 1.00 95.00 83 LYS A N 1
ATOM 672 C CA . LYS A 1 83 ? 0.888 -7.805 18.648 1.00 95.00 83 LYS A CA 1
ATOM 673 C C . LYS A 1 83 ? 0.729 -6.283 18.555 1.00 95.00 83 LYS A C 1
ATOM 675 O O . LYS A 1 83 ? 0.081 -5.680 19.407 1.00 95.00 83 LYS A O 1
ATOM 680 N N . CYS A 1 84 ? 1.333 -5.658 17.548 1.00 95.62 84 CYS A N 1
ATOM 681 C CA . CYS A 1 84 ? 1.196 -4.227 17.296 1.00 95.62 84 CYS A CA 1
ATOM 682 C C . CYS A 1 84 ? -0.223 -3.863 16.841 1.00 95.62 84 CYS A C 1
ATOM 684 O O . CYS A 1 84 ? -0.729 -2.830 17.267 1.00 95.62 84 CYS A O 1
ATOM 686 N N . LEU A 1 85 ? -0.878 -4.717 16.051 1.00 96.94 85 LEU A N 1
ATOM 687 C CA . LEU A 1 85 ? -2.266 -4.539 15.627 1.00 96.94 85 LEU A CA 1
ATOM 688 C C . LEU A 1 85 ? -3.231 -4.553 16.817 1.00 96.94 85 LEU A C 1
ATOM 690 O O . LEU A 1 85 ? -4.106 -3.697 16.890 1.00 96.94 85 LEU A O 1
ATOM 694 N N . GLU A 1 86 ? -3.043 -5.447 17.790 1.00 97.69 86 GLU A N 1
ATOM 695 C CA . GLU A 1 86 ? -3.846 -5.444 19.022 1.00 97.69 86 GLU A CA 1
ATOM 696 C C . GLU A 1 86 ? -3.693 -4.141 19.812 1.00 97.69 86 GLU A C 1
ATOM 698 O O . GLU A 1 86 ? -4.684 -3.541 20.229 1.00 97.69 86 GLU A O 1
ATOM 703 N N . ILE A 1 87 ? -2.455 -3.661 19.975 1.00 97.31 87 ILE A N 1
ATOM 704 C CA . ILE A 1 87 ? -2.190 -2.376 20.638 1.00 97.31 87 ILE A CA 1
ATOM 705 C C . ILE A 1 87 ? -2.848 -1.235 19.856 1.00 97.31 87 ILE A C 1
ATOM 707 O O . ILE A 1 87 ? -3.496 -0.378 20.452 1.00 97.31 87 ILE A O 1
ATOM 711 N N . PHE A 1 88 ? -2.707 -1.235 18.529 1.00 96.88 88 PHE A N 1
ATOM 712 C CA . PHE A 1 88 ? -3.284 -0.222 17.654 1.00 96.88 88 PHE A CA 1
ATOM 713 C C . PHE A 1 88 ? -4.809 -0.179 17.771 1.00 96.88 88 PHE A C 1
ATOM 715 O O . PHE A 1 88 ? -5.354 0.891 18.020 1.00 96.88 88 PHE A O 1
ATOM 722 N N . LYS A 1 89 ? -5.493 -1.326 17.670 1.00 97.19 89 LYS A N 1
ATOM 723 C CA . LYS A 1 89 ? -6.952 -1.421 17.832 1.00 97.19 89 LYS A CA 1
ATOM 724 C C . LYS A 1 89 ? -7.403 -0.912 19.198 1.00 97.19 89 LYS A C 1
ATOM 726 O O . LYS A 1 89 ? -8.373 -0.166 19.272 1.00 97.19 89 LYS A O 1
ATOM 731 N N . HIS A 1 90 ? -6.695 -1.290 20.263 1.00 97.25 90 HIS A N 1
ATOM 732 C CA . HIS A 1 90 ? -7.019 -0.855 21.619 1.00 97.25 90 HIS A CA 1
ATOM 733 C C . HIS A 1 90 ? -6.910 0.669 21.774 1.00 97.25 90 HIS A C 1
ATOM 735 O O . HIS A 1 90 ? -7.861 1.308 22.215 1.00 97.25 90 HIS A O 1
ATOM 741 N N . VAL A 1 91 ? -5.789 1.261 21.349 1.00 96.00 91 VAL A N 1
ATOM 742 C CA . VAL A 1 91 ? -5.586 2.717 21.410 1.00 96.00 91 VAL A CA 1
ATOM 743 C C . VAL A 1 91 ? -6.572 3.450 20.498 1.00 96.00 91 VAL A C 1
ATOM 745 O O . VAL A 1 91 ? -7.133 4.464 20.902 1.00 96.00 91 VAL A O 1
ATOM 748 N N . LEU A 1 92 ? -6.826 2.934 19.293 1.00 95.62 92 LEU A N 1
ATOM 749 C CA . LEU A 1 92 ? -7.782 3.520 18.353 1.00 95.62 92 LEU A CA 1
ATOM 750 C C . LEU A 1 92 ? -9.190 3.583 18.959 1.00 95.62 92 LEU A C 1
ATOM 752 O O . LEU A 1 92 ? -9.825 4.633 18.904 1.00 95.62 92 LEU A O 1
ATOM 756 N N . GLU A 1 93 ? -9.646 2.505 19.603 1.00 95.12 93 GLU A N 1
ATOM 757 C CA . GLU A 1 93 ? -10.943 2.483 20.286 1.00 95.12 93 GLU A CA 1
ATOM 758 C C . GLU A 1 93 ? -11.015 3.510 21.426 1.00 95.12 93 GLU A C 1
ATOM 760 O O . GLU A 1 93 ? -12.029 4.203 21.585 1.00 95.12 93 GLU A O 1
ATOM 765 N N . GLU A 1 94 ? -9.952 3.624 22.228 1.00 94.75 94 GLU A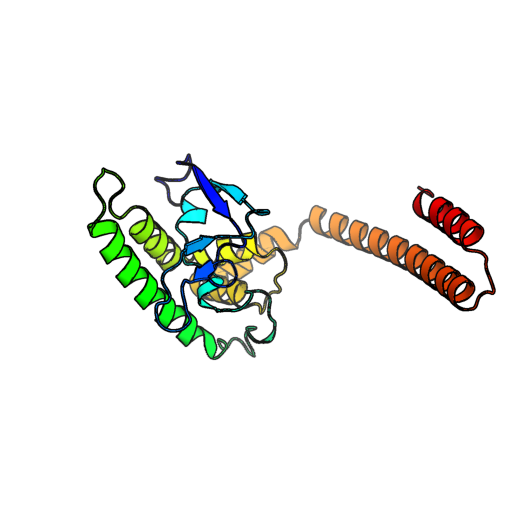 N 1
ATOM 766 C CA . GLU A 1 94 ? -9.874 4.597 23.319 1.00 94.75 94 GLU A CA 1
ATOM 767 C C . GLU A 1 94 ? -9.915 6.040 22.806 1.00 94.75 94 GLU A C 1
ATOM 769 O O . GLU A 1 94 ? -10.621 6.873 23.380 1.00 94.75 94 GLU A O 1
ATOM 774 N N . GLU A 1 95 ? -9.187 6.345 21.730 1.00 93.12 95 GLU A N 1
ATOM 775 C CA . GLU A 1 95 ? -9.159 7.678 21.124 1.00 93.12 95 GLU A CA 1
ATOM 776 C C . GLU A 1 95 ? -10.493 8.030 20.453 1.00 93.12 95 GLU A C 1
ATOM 778 O O . GLU A 1 95 ? -11.037 9.106 20.708 1.00 93.12 95 GLU A O 1
ATOM 783 N N . GLU A 1 96 ? -11.094 7.121 19.680 1.00 92.50 96 GLU A N 1
ATOM 784 C CA . GLU A 1 96 ? -12.416 7.348 19.076 1.00 92.50 96 GLU A CA 1
ATOM 785 C C . GLU A 1 96 ? -13.516 7.512 20.135 1.00 92.50 96 GLU A C 1
ATOM 787 O O . GLU A 1 96 ? -14.451 8.295 19.953 1.00 92.50 96 GLU A O 1
ATOM 792 N N . SER A 1 97 ? -13.390 6.852 21.291 1.00 91.06 97 SER A N 1
ATOM 793 C CA . SER A 1 97 ? -14.332 7.008 22.409 1.00 91.06 97 SER A CA 1
ATOM 794 C C . SER A 1 97 ? -14.289 8.404 23.048 1.00 91.06 97 SER A C 1
ATOM 796 O O . SER A 1 97 ? -15.277 8.826 23.659 1.00 91.06 97 SER A O 1
ATOM 798 N N . LYS A 1 98 ? -13.177 9.139 22.898 1.00 91.06 98 LYS A N 1
ATOM 799 C CA . LYS A 1 98 ? -13.020 10.529 23.369 1.00 91.06 98 LYS A CA 1
ATOM 800 C C . LYS A 1 98 ? -13.591 11.552 22.382 1.00 91.06 98 LYS A C 1
ATOM 802 O O . LYS A 1 98 ? -13.822 12.698 22.772 1.00 91.06 98 LYS A O 1
ATOM 807 N N . MET A 1 99 ? -13.822 11.170 21.124 1.00 88.00 99 MET A N 1
ATOM 808 C CA . MET A 1 99 ? -14.336 12.071 20.090 1.00 88.00 99 MET A CA 1
ATOM 809 C C . MET A 1 99 ? -15.810 12.440 20.328 1.00 88.00 99 MET A C 1
ATOM 811 O O . MET A 1 99 ? -16.582 11.701 20.943 1.00 88.00 99 MET A O 1
ATOM 815 N N . VAL A 1 100 ? -16.225 13.609 19.836 1.00 75.75 100 VAL A N 1
ATOM 816 C CA . VAL A 1 100 ? -17.611 14.102 19.914 1.00 75.75 100 VAL A CA 1
ATOM 817 C C . VAL A 1 100 ? -18.191 14.131 18.499 1.00 75.75 100 VAL A C 1
ATOM 819 O O . VAL A 1 100 ? -17.662 14.838 17.650 1.00 75.75 100 VAL A O 1
ATOM 822 N N . GLY A 1 101 ? -19.265 13.379 18.242 1.00 73.75 101 GLY A N 1
ATOM 823 C CA . GLY A 1 101 ? -19.898 13.276 16.920 1.00 73.75 101 GLY A CA 1
ATOM 824 C C . GLY A 1 101 ? -20.576 11.923 16.688 1.00 73.75 101 GLY A C 1
ATOM 825 O O . GLY A 1 101 ? -20.551 11.071 17.580 1.00 73.75 101 GLY A O 1
ATOM 826 N N . ASP A 1 102 ? -21.174 11.757 15.504 1.00 66.31 102 ASP A N 1
ATOM 827 C CA . ASP A 1 102 ? -21.850 10.523 15.064 1.00 66.31 102 ASP A CA 1
ATOM 828 C C . ASP A 1 102 ? -20.872 9.467 14.505 1.00 66.31 102 ASP A C 1
ATOM 830 O O . ASP A 1 102 ? -21.194 8.283 14.521 1.00 66.31 102 ASP A O 1
ATOM 834 N N . ASP A 1 103 ? -19.647 9.854 14.125 1.00 65.25 103 ASP A N 1
ATOM 835 C CA . ASP A 1 103 ? -18.606 8.955 13.581 1.00 65.25 103 ASP A CA 1
ATOM 836 C C . ASP A 1 103 ? -17.837 8.176 14.673 1.00 65.25 103 ASP A C 1
ATOM 838 O O . ASP A 1 103 ? -16.691 7.761 14.498 1.00 65.25 103 ASP A O 1
ATOM 842 N N . LYS A 1 104 ? -18.439 7.992 15.854 1.00 65.62 104 LYS A N 1
ATOM 843 C CA . LYS A 1 104 ? -17.799 7.268 16.961 1.00 65.62 104 LYS A CA 1
ATOM 844 C C . LYS A 1 104 ? -17.564 5.811 16.573 1.00 65.62 104 LYS A C 1
ATOM 846 O O . LYS A 1 104 ? -18.523 5.090 16.310 1.00 65.62 104 LYS A O 1
ATOM 851 N N . LYS A 1 105 ? -16.305 5.375 16.664 1.00 75.56 105 LYS A N 1
ATOM 852 C CA . LYS A 1 105 ? -15.842 4.005 16.383 1.00 75.56 105 LYS A CA 1
ATOM 853 C C . LYS A 1 105 ? -15.908 3.585 14.909 1.00 75.56 105 LYS A C 1
ATOM 855 O O . LYS A 1 105 ? -15.820 2.393 14.624 1.00 75.56 105 LYS A O 1
ATOM 860 N N . GLU A 1 106 ? -16.068 4.524 13.972 1.00 87.00 106 GLU A N 1
ATOM 861 C CA . GLU A 1 106 ? -16.122 4.203 12.539 1.00 87.00 106 GLU A CA 1
ATOM 862 C C . GLU A 1 106 ? -14.843 3.476 12.088 1.00 87.00 106 GLU A C 1
ATOM 864 O O . GLU A 1 106 ? -14.913 2.462 11.390 1.00 87.00 106 GLU A O 1
ATOM 869 N N . LEU A 1 107 ? -13.671 3.961 12.511 1.00 92.25 107 LEU A N 1
ATOM 870 C CA . LEU A 1 107 ? -12.387 3.413 12.080 1.00 92.25 107 LEU A CA 1
ATOM 871 C C . LEU A 1 107 ? -12.041 2.126 12.805 1.00 92.25 107 LEU A C 1
ATOM 873 O O . LEU A 1 107 ? -11.589 1.185 12.162 1.00 92.25 107 LEU A O 1
ATOM 877 N N . TYR A 1 108 ? -12.272 2.054 14.113 1.00 94.75 108 TYR A N 1
ATOM 878 C CA . TYR A 1 108 ? -12.064 0.835 14.883 1.00 94.75 108 TYR A CA 1
ATOM 879 C C . TYR A 1 108 ? -12.859 -0.342 14.306 1.00 94.75 108 TYR A C 1
ATOM 881 O O . TYR A 1 108 ? -12.292 -1.415 14.087 1.00 94.75 108 TYR A O 1
ATOM 889 N N . GLU A 1 109 ? -14.147 -0.144 14.009 1.00 94.62 109 GLU A N 1
ATOM 890 C CA . GLU A 1 109 ? -14.989 -1.203 13.443 1.00 94.62 109 GLU A CA 1
ATOM 891 C C . GLU A 1 109 ? -14.541 -1.590 12.027 1.00 94.62 109 GLU A C 1
ATOM 893 O O . GLU A 1 109 ? -14.531 -2.775 11.692 1.00 94.62 109 GLU A O 1
ATOM 898 N N . LEU A 1 110 ? -14.101 -0.626 11.208 1.00 95.75 110 LEU A N 1
ATOM 899 C CA . LEU A 1 110 ? -13.518 -0.913 9.895 1.00 95.75 110 LEU A CA 1
ATOM 900 C C . LEU A 1 110 ? -12.208 -1.705 10.000 1.00 95.75 110 LEU A C 1
ATOM 902 O O . LEU A 1 110 ? -12.034 -2.669 9.255 1.00 95.75 110 LEU A O 1
ATOM 906 N N . VAL A 1 111 ? -11.323 -1.361 10.941 1.00 97.00 111 VAL A N 1
ATOM 907 C CA . VAL A 1 111 ? -10.042 -2.059 11.140 1.00 97.00 111 VAL A CA 1
ATOM 908 C C . VAL A 1 111 ? -10.309 -3.491 11.572 1.00 97.00 111 VAL A C 1
ATOM 910 O O . VAL A 1 111 ? -9.769 -4.423 10.974 1.00 97.00 111 VAL A O 1
ATOM 913 N N . LYS A 1 112 ? -11.205 -3.680 12.542 1.00 96.81 112 LYS A N 1
ATOM 914 C CA . LYS A 1 112 ? -11.631 -5.002 12.998 1.00 96.81 112 LYS A CA 1
ATOM 915 C C . LYS A 1 112 ? -12.260 -5.814 11.868 1.00 96.81 112 LYS A C 1
ATOM 917 O O . LYS A 1 112 ? -11.871 -6.953 11.643 1.00 96.81 112 LYS A O 1
ATOM 922 N N . TRP A 1 113 ? -13.168 -5.218 11.096 1.00 96.75 113 TRP A N 1
ATOM 923 C CA . TRP A 1 113 ? -13.735 -5.868 9.917 1.00 96.75 113 TRP A CA 1
ATOM 924 C C . TRP A 1 113 ? -12.655 -6.245 8.894 1.00 96.75 113 TRP A C 1
ATOM 926 O O . TRP A 1 113 ? -12.720 -7.320 8.293 1.00 96.75 113 TRP A O 1
ATOM 936 N N . SER A 1 114 ? -11.661 -5.382 8.675 1.00 97.31 114 SER A N 1
ATOM 937 C CA . SER A 1 114 ? -10.592 -5.631 7.708 1.00 97.31 114 SER A CA 1
ATOM 938 C C . SER A 1 114 ? -9.720 -6.822 8.111 1.00 97.31 114 SER A C 1
ATOM 940 O O . SER A 1 114 ? -9.283 -7.573 7.240 1.00 97.31 114 SER A O 1
ATOM 942 N N . GLU A 1 115 ? -9.535 -7.038 9.412 1.00 96.50 115 GLU A N 1
ATOM 943 C CA . GLU A 1 115 ? -8.846 -8.195 9.975 1.00 96.50 115 GLU A CA 1
ATOM 944 C C . GLU A 1 115 ? -9.718 -9.453 9.920 1.00 96.50 115 GLU A C 1
ATOM 946 O O . GLU A 1 115 ? -9.304 -10.457 9.338 1.00 96.50 115 GLU A O 1
ATOM 951 N N . ASP A 1 116 ? -10.951 -9.375 10.429 1.00 95.88 116 ASP A N 1
ATOM 952 C CA . ASP A 1 116 ? -11.907 -10.489 10.491 1.00 95.88 116 ASP A CA 1
ATOM 953 C C . ASP A 1 116 ? -12.243 -11.040 9.102 1.00 95.88 116 ASP A C 1
ATOM 955 O O . ASP A 1 116 ? -12.472 -12.236 8.932 1.00 95.88 116 ASP A O 1
ATOM 959 N N . SER A 1 117 ? -12.297 -10.164 8.097 1.00 95.00 117 SER A N 1
ATOM 960 C CA . SER A 1 117 ? -12.571 -10.552 6.716 1.00 95.00 117 SER A CA 1
ATOM 961 C C . SER A 1 117 ? -11.314 -10.913 5.927 1.00 95.00 117 SER A C 1
ATOM 963 O O . SER A 1 117 ? -11.442 -11.583 4.896 1.00 95.00 117 SER A O 1
ATOM 965 N N . GLY A 1 118 ? -10.137 -10.452 6.368 1.00 95.06 118 GLY A N 1
ATOM 966 C CA . GLY A 1 118 ? -8.858 -10.512 5.655 1.00 95.06 118 GLY A CA 1
ATOM 967 C C . GLY A 1 118 ? -8.666 -9.411 4.603 1.00 95.06 118 GLY A C 1
ATOM 968 O O . GLY A 1 118 ? -7.762 -9.516 3.774 1.00 95.06 118 GLY A O 1
ATOM 969 N N . ALA A 1 119 ? -9.538 -8.393 4.566 1.00 95.50 119 ALA A N 1
ATOM 970 C CA . ALA A 1 119 ? -9.507 -7.329 3.557 1.00 95.50 119 ALA A CA 1
ATOM 971 C C . ALA A 1 119 ? -8.224 -6.512 3.647 1.00 95.50 119 ALA A C 1
ATOM 973 O O . ALA A 1 119 ? -7.708 -6.085 2.619 1.00 95.50 119 ALA A O 1
ATOM 974 N N . MET A 1 120 ? -7.681 -6.365 4.859 1.00 95.06 120 MET A N 1
ATOM 975 C CA . MET A 1 120 ? -6.426 -5.656 5.079 1.00 95.06 120 MET A CA 1
ATOM 976 C C . MET A 1 120 ? -5.298 -6.209 4.206 1.00 95.06 120 MET A C 1
ATOM 978 O O . MET A 1 120 ? -4.568 -5.436 3.606 1.00 95.06 120 MET A O 1
ATOM 982 N N . T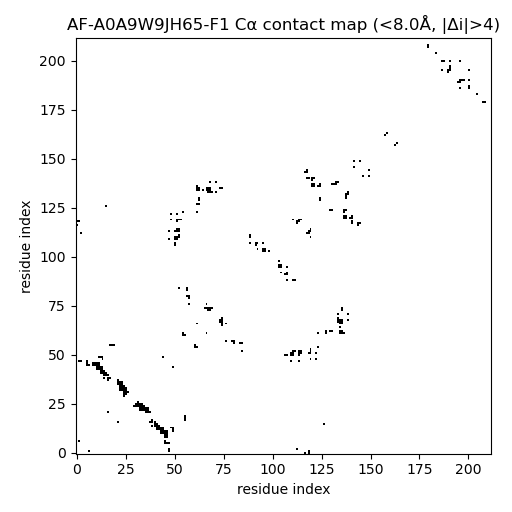RP A 1 121 ? -5.209 -7.531 4.033 1.00 93.31 121 TRP A N 1
ATOM 983 C CA . TRP A 1 121 ? -4.161 -8.141 3.217 1.00 93.31 121 TRP A CA 1
ATOM 984 C C . TRP A 1 121 ? -4.311 -7.819 1.738 1.00 93.31 121 TRP A C 1
ATOM 986 O O . TRP A 1 121 ? -3.333 -7.477 1.083 1.00 93.31 121 TRP A O 1
ATOM 996 N N . LEU A 1 122 ? -5.543 -7.851 1.225 1.00 92.25 122 LEU A N 1
ATOM 997 C CA . LEU A 1 122 ? -5.822 -7.419 -0.142 1.00 92.25 122 LEU A CA 1
ATOM 998 C C . LEU A 1 122 ? -5.470 -5.940 -0.337 1.00 92.25 122 LEU A C 1
ATOM 1000 O O . LEU A 1 122 ? -4.886 -5.575 -1.349 1.00 92.25 122 LEU A O 1
ATOM 1004 N N . HIS A 1 123 ? -5.802 -5.090 0.630 1.00 92.50 123 HIS A N 1
ATOM 1005 C CA . HIS A 1 123 ? -5.503 -3.664 0.557 1.00 92.50 123 HIS A CA 1
ATOM 1006 C C . HIS A 1 123 ? -3.999 -3.376 0.601 1.00 92.50 123 HIS A C 1
ATOM 1008 O O . HIS A 1 123 ? -3.537 -2.535 -0.161 1.00 92.50 123 HIS A O 1
ATOM 1014 N N . VAL A 1 124 ? -3.230 -4.121 1.402 1.00 90.44 124 VAL A N 1
ATOM 1015 C CA . VAL A 1 124 ? -1.759 -4.049 1.406 1.00 90.44 124 VAL A CA 1
ATOM 1016 C C . VAL A 1 124 ? -1.190 -4.423 0.034 1.00 90.44 124 VAL A C 1
ATOM 1018 O O . VAL A 1 124 ? -0.274 -3.761 -0.449 1.00 90.44 124 VAL A O 1
ATOM 1021 N N . LEU A 1 125 ? -1.733 -5.453 -0.625 1.00 89.62 125 LEU A N 1
ATOM 1022 C CA . LEU A 1 125 ? -1.315 -5.827 -1.983 1.00 89.62 125 LEU A CA 1
ATOM 1023 C C . LEU A 1 125 ? -1.603 -4.698 -2.982 1.00 89.62 125 LEU A C 1
ATOM 1025 O O . LEU A 1 125 ? -0.732 -4.335 -3.771 1.00 89.62 125 LEU A O 1
ATOM 1029 N N . LEU A 1 126 ? -2.798 -4.103 -2.908 1.00 87.31 126 LEU A N 1
ATOM 1030 C CA . LEU A 1 126 ? -3.199 -2.997 -3.781 1.00 87.31 126 LEU A CA 1
ATOM 1031 C C . LEU A 1 126 ? -2.318 -1.753 -3.607 1.00 87.31 126 LEU A C 1
ATOM 1033 O O . LEU A 1 126 ? -1.985 -1.122 -4.604 1.00 87.31 126 LEU A O 1
ATOM 1037 N N . SER A 1 127 ? -1.923 -1.416 -2.376 1.00 81.62 127 SER A N 1
ATOM 1038 C CA . SER A 1 127 ? -1.110 -0.224 -2.096 1.00 81.62 127 SER A CA 1
ATOM 1039 C C . SER A 1 127 ? 0.377 -0.400 -2.414 1.00 81.62 127 SER A C 1
ATOM 1041 O O . SER A 1 127 ? 1.098 0.585 -2.520 1.00 81.62 127 SER A O 1
ATOM 1043 N N . SER A 1 128 ? 0.866 -1.640 -2.519 1.00 77.75 128 SER A N 1
ATOM 1044 C CA . SER A 1 128 ? 2.309 -1.917 -2.623 1.00 77.75 128 SER A CA 1
ATOM 1045 C C . SER A 1 128 ? 2.785 -2.166 -4.052 1.00 77.75 128 SER A C 1
ATOM 1047 O O . SER A 1 128 ? 3.968 -1.995 -4.330 1.00 77.75 128 SER A O 1
ATOM 1049 N N . GLY A 1 129 ? 1.890 -2.573 -4.959 1.00 68.25 129 GLY A N 1
ATOM 1050 C CA . GLY A 1 129 ? 2.147 -2.699 -6.402 1.00 68.25 129 GLY A CA 1
ATOM 1051 C C . GLY A 1 129 ? 3.115 -3.811 -6.841 1.00 68.25 129 GLY A C 1
ATOM 1052 O O . GLY A 1 129 ? 3.040 -4.243 -7.987 1.00 68.25 129 GLY A O 1
ATOM 1053 N N . PHE A 1 130 ? 3.976 -4.308 -5.949 1.00 69.12 130 PHE A N 1
ATOM 1054 C CA . PHE A 1 130 ? 4.987 -5.330 -6.222 1.00 69.12 130 PHE A CA 1
ATOM 1055 C C . PHE A 1 130 ? 4.885 -6.443 -5.180 1.00 69.12 130 PHE A C 1
ATOM 1057 O O . PHE A 1 130 ? 5.239 -6.245 -4.022 1.00 69.12 130 PHE A O 1
ATOM 1064 N N . PHE A 1 131 ? 4.364 -7.603 -5.563 1.00 73.69 1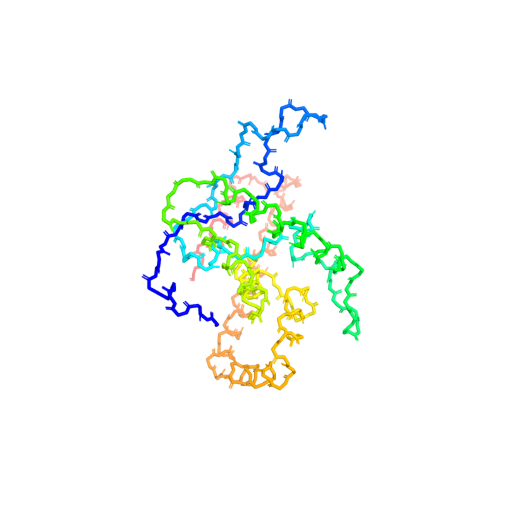31 PHE A N 1
ATOM 1065 C CA . PHE A 1 131 ? 4.248 -8.745 -4.663 1.00 73.69 131 PHE A CA 1
ATOM 1066 C C . PHE A 1 131 ? 4.353 -10.049 -5.441 1.00 73.69 131 PHE A C 1
ATOM 1068 O O . PHE A 1 131 ? 3.735 -10.206 -6.492 1.00 73.69 131 PHE A O 1
ATOM 1075 N N . ASP A 1 132 ? 5.081 -11.001 -4.870 1.00 78.38 132 ASP A N 1
ATOM 1076 C CA . ASP A 1 132 ? 5.130 -12.367 -5.370 1.00 78.38 132 ASP A CA 1
ATOM 1077 C C . ASP A 1 132 ? 4.226 -13.287 -4.539 1.00 78.38 132 ASP A C 1
ATOM 1079 O O . ASP A 1 132 ? 3.703 -12.925 -3.479 1.00 78.38 132 ASP A O 1
ATOM 1083 N N . THR A 1 133 ? 4.032 -14.517 -5.016 1.00 81.19 133 THR A N 1
ATOM 1084 C CA . THR A 1 133 ? 3.226 -15.5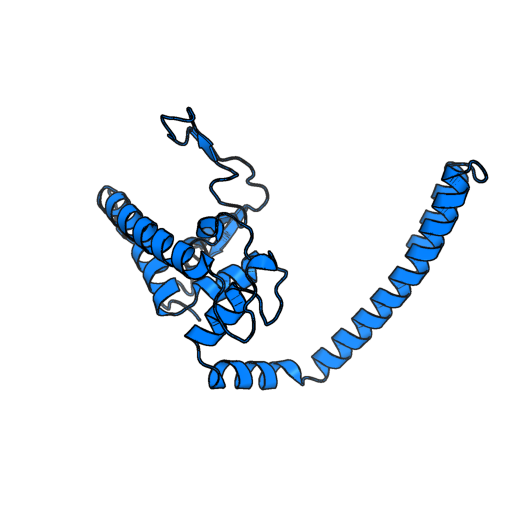30 -4.312 1.00 81.19 133 THR A CA 1
ATOM 1085 C C . THR A 1 133 ? 3.678 -15.800 -2.863 1.00 81.19 133 THR A C 1
ATOM 1087 O O . THR A 1 133 ? 2.794 -15.944 -2.018 1.00 81.19 133 THR A O 1
ATOM 1090 N N . PRO A 1 134 ? 4.985 -15.863 -2.523 1.00 86.12 134 PRO A N 1
ATOM 1091 C CA . PRO A 1 134 ? 5.422 -16.081 -1.143 1.00 86.12 134 PRO A CA 1
ATOM 1092 C C . PRO A 1 134 ? 5.396 -14.815 -0.276 1.00 86.12 134 PRO A C 1
ATOM 1094 O O . PRO A 1 134 ? 5.620 -14.930 0.931 1.00 86.12 134 PRO A O 1
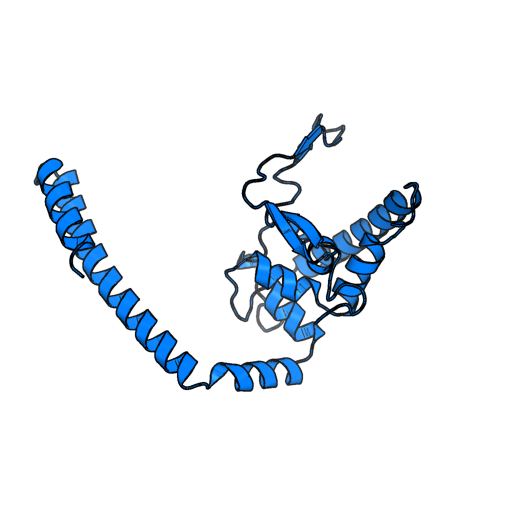ATOM 1097 N N . SER A 1 135 ? 5.090 -13.645 -0.850 1.00 88.25 135 SER A N 1
ATOM 1098 C CA . SER A 1 135 ? 5.109 -12.384 -0.108 1.00 88.25 135 SER A CA 1
ATOM 1099 C C . SER A 1 135 ? 4.186 -12.410 1.102 1.00 88.25 135 SER A C 1
ATOM 1101 O O . SER A 1 135 ? 3.092 -12.991 1.074 1.00 88.25 135 SER A O 1
ATOM 1103 N N . PHE A 1 136 ? 4.618 -11.736 2.169 1.00 89.00 136 PHE A N 1
ATOM 1104 C CA . PHE A 1 136 ? 3.891 -11.662 3.433 1.00 89.00 136 PHE A CA 1
ATOM 1105 C C . PHE A 1 136 ? 2.381 -11.390 3.271 1.00 89.00 136 PHE A C 1
ATOM 1107 O O . PHE A 1 136 ? 1.582 -12.220 3.720 1.00 89.00 136 PHE A O 1
ATOM 1114 N N . PRO A 1 137 ? 1.934 -10.295 2.618 1.00 90.38 137 PRO A N 1
ATOM 1115 C CA . PRO A 1 137 ? 0.504 -10.014 2.483 1.00 90.38 137 PRO A CA 1
ATOM 1116 C C . PRO A 1 137 ? -0.235 -11.050 1.620 1.00 90.38 137 PRO A C 1
ATOM 1118 O O . PRO A 1 137 ? -1.383 -11.386 1.916 1.00 90.38 137 PRO A O 1
ATOM 1121 N N . CYS A 1 138 ? 0.414 -11.604 0.593 1.00 90.00 138 CYS A N 1
ATOM 1122 C CA . CYS A 1 138 ? -0.173 -12.609 -0.293 1.00 90.00 138 CYS A CA 1
ATOM 1123 C C . CYS A 1 138 ? -0.448 -13.916 0.458 1.00 90.00 138 CYS A C 1
ATOM 1125 O O . CYS A 1 138 ? -1.565 -14.443 0.449 1.00 90.00 138 CYS A O 1
ATOM 1127 N N . MET A 1 139 ? 0.543 -14.395 1.208 1.00 89.81 139 MET A N 1
ATOM 1128 C CA . MET A 1 139 ? 0.423 -15.617 1.992 1.00 89.81 139 MET A CA 1
ATOM 1129 C C . MET A 1 139 ? -0.539 -15.472 3.169 1.00 89.81 139 MET A C 1
ATOM 1131 O O . MET A 1 139 ? -1.271 -16.417 3.478 1.00 89.81 139 MET A O 1
ATOM 1135 N N . GLN A 1 140 ? -0.608 -14.296 3.794 1.00 91.31 140 GLN A N 1
ATOM 1136 C CA . GLN A 1 140 ? -1.621 -14.020 4.812 1.00 91.31 140 GLN A CA 1
ATOM 1137 C C . GLN A 1 140 ? -3.038 -14.017 4.226 1.00 91.31 140 GLN A C 1
ATOM 1139 O O . GLN A 1 140 ? -3.937 -14.635 4.802 1.00 91.31 140 GLN A O 1
ATOM 1144 N N . LEU A 1 141 ? -3.244 -13.408 3.052 1.00 92.12 141 LEU A N 1
ATOM 1145 C CA . LEU A 1 141 ? -4.528 -13.456 2.351 1.00 92.12 141 LEU A CA 1
ATOM 1146 C C . LEU A 1 141 ? -4.919 -14.899 2.000 1.00 92.12 141 LEU A C 1
ATOM 1148 O O . LEU A 1 141 ? -6.050 -15.310 2.271 1.00 92.12 141 LEU A O 1
ATOM 1152 N N . ARG A 1 142 ? -3.977 -15.687 1.466 1.00 90.94 142 ARG A N 1
ATOM 1153 C CA . ARG A 1 142 ? -4.173 -17.110 1.155 1.00 90.94 142 ARG A CA 1
ATOM 1154 C C . ARG A 1 142 ? -4.550 -17.914 2.396 1.00 90.94 142 ARG A C 1
ATOM 1156 O O . ARG A 1 142 ? -5.516 -18.671 2.354 1.00 90.94 142 ARG A O 1
ATOM 1163 N N . ARG A 1 143 ? -3.834 -17.740 3.513 1.00 90.50 143 ARG A N 1
ATOM 1164 C CA . ARG A 1 143 ? -4.158 -18.404 4.789 1.00 90.50 143 ARG A CA 1
ATOM 1165 C C . ARG A 1 143 ? -5.544 -18.024 5.295 1.00 90.50 143 ARG A C 1
ATOM 1167 O O . ARG A 1 143 ? -6.271 -18.893 5.762 1.00 90.50 143 ARG A O 1
ATOM 1174 N N . HIS A 1 144 ? -5.914 -16.751 5.180 1.00 92.56 144 HIS A N 1
ATOM 1175 C CA . HIS A 1 144 ? -7.206 -16.262 5.643 1.00 92.56 144 HIS A CA 1
ATOM 1176 C C . HIS A 1 144 ? -8.371 -16.791 4.787 1.00 92.56 144 HIS A C 1
ATOM 1178 O O . HIS A 1 144 ? -9.431 -17.117 5.316 1.00 92.56 144 HIS A O 1
ATOM 1184 N N . LYS A 1 145 ? -8.201 -16.881 3.462 1.00 91.50 145 LYS A N 1
ATOM 1185 C CA . LYS A 1 145 ? -9.255 -17.349 2.543 1.00 91.50 145 LYS A CA 1
ATOM 1186 C C . LYS A 1 145 ? -9.334 -18.856 2.380 1.00 91.50 145 LYS A C 1
ATOM 1188 O O . LYS A 1 145 ? -10.394 -19.364 2.025 1.00 91.50 145 LYS A O 1
ATOM 1193 N N . GLY A 1 146 ? -8.243 -19.552 2.664 1.00 91.44 146 GLY A N 1
ATOM 1194 C CA . GLY A 1 146 ? -8.117 -20.977 2.424 1.00 91.44 146 GLY A CA 1
ATOM 1195 C C . GLY A 1 146 ? -7.557 -21.284 1.038 1.00 91.44 146 GLY A C 1
ATOM 1196 O O . GLY A 1 146 ? -7.653 -20.492 0.097 1.00 91.44 146 GLY A O 1
ATOM 1197 N N . VAL A 1 147 ? -6.947 -22.464 0.942 1.00 88.12 147 VAL A N 1
ATOM 1198 C CA . VAL A 1 147 ? -6.233 -22.930 -0.252 1.00 88.12 147 VAL A CA 1
ATOM 1199 C C . VAL A 1 147 ? -7.184 -23.111 -1.433 1.00 88.12 147 VAL A C 1
ATOM 1201 O O . VAL A 1 147 ? -6.879 -22.613 -2.509 1.00 88.12 147 VAL A O 1
ATOM 1204 N N . ASP A 1 148 ? -8.354 -23.711 -1.210 1.00 91.50 148 ASP A N 1
ATOM 1205 C CA . ASP A 1 148 ? -9.338 -23.967 -2.270 1.00 91.50 148 ASP A CA 1
ATOM 1206 C C . ASP A 1 148 ? -9.796 -22.665 -2.942 1.00 91.50 148 ASP A C 1
ATOM 1208 O O . ASP A 1 148 ? -9.756 -22.537 -4.163 1.00 91.50 148 ASP A O 1
ATOM 1212 N N . TRP A 1 149 ? -10.147 -21.649 -2.138 1.00 91.00 149 TRP A N 1
ATOM 1213 C CA . TRP A 1 149 ? -10.536 -20.337 -2.660 1.00 91.00 149 TRP A CA 1
ATOM 1214 C C . TRP A 1 149 ? -9.418 -19.705 -3.492 1.00 91.00 149 TRP A C 1
ATOM 1216 O O . TRP A 1 149 ? -9.682 -19.090 -4.523 1.00 91.00 149 TRP A O 1
ATOM 1226 N N . TRP A 1 150 ? -8.172 -19.840 -3.035 1.00 88.69 150 TRP A N 1
ATOM 1227 C CA . TRP A 1 150 ? -7.006 -19.279 -3.707 1.00 88.69 150 TRP A CA 1
ATOM 1228 C C . TRP A 1 150 ? -6.737 -19.963 -5.052 1.00 88.69 150 TRP A C 1
ATOM 1230 O O . TRP A 1 150 ? -6.568 -19.286 -6.065 1.00 88.69 150 TRP A O 1
ATOM 1240 N N . GLU A 1 151 ? -6.736 -21.295 -5.074 1.00 88.19 151 GLU A N 1
ATOM 1241 C CA . GLU A 1 151 ? -6.490 -22.089 -6.281 1.00 88.19 151 GLU A CA 1
ATOM 1242 C C . GLU A 1 151 ? -7.586 -21.887 -7.330 1.00 88.19 151 GLU A C 1
ATOM 1244 O O . GLU A 1 151 ? -7.270 -21.687 -8.501 1.00 88.19 151 GLU A O 1
ATOM 1249 N N . GLU A 1 152 ? -8.859 -21.837 -6.924 1.00 89.56 152 GLU A N 1
ATOM 1250 C CA . GLU A 1 152 ? -9.968 -21.526 -7.832 1.00 89.56 152 GLU A CA 1
ATOM 1251 C C . GLU A 1 152 ? -9.773 -20.181 -8.540 1.00 89.56 152 GLU A C 1
ATOM 1253 O O . GLU A 1 152 ? -9.943 -20.096 -9.756 1.00 89.56 152 GLU A O 1
ATOM 1258 N N . ARG A 1 153 ? -9.389 -19.131 -7.800 1.00 87.06 153 ARG A N 1
ATOM 1259 C CA . ARG A 1 153 ? -9.143 -17.800 -8.378 1.00 87.06 153 ARG A CA 1
ATOM 1260 C C . ARG A 1 153 ? -7.924 -17.808 -9.299 1.00 87.06 153 ARG A C 1
ATOM 1262 O O . ARG A 1 153 ? -7.987 -17.225 -10.376 1.00 87.06 153 ARG A O 1
ATOM 1269 N N . LEU A 1 154 ? -6.834 -18.479 -8.922 1.00 83.12 154 LEU A N 1
ATOM 1270 C CA . LEU A 1 154 ? -5.659 -18.596 -9.792 1.00 83.12 154 LEU A CA 1
ATOM 1271 C C . LEU A 1 154 ? -5.981 -19.323 -11.101 1.00 83.12 154 LEU A C 1
ATOM 1273 O O . LEU A 1 154 ? -5.482 -18.924 -12.145 1.00 83.12 154 LEU A O 1
ATOM 1277 N N . ILE A 1 155 ? -6.828 -20.353 -11.073 1.00 85.44 155 ILE A N 1
ATOM 1278 C CA . ILE A 1 155 ? -7.261 -21.054 -12.288 1.00 85.44 155 ILE A CA 1
ATOM 1279 C C . ILE A 1 155 ? -8.169 -20.159 -13.138 1.00 85.44 155 ILE A C 1
ATOM 1281 O O . ILE A 1 155 ? -7.993 -20.096 -14.353 1.00 85.44 155 ILE A O 1
ATOM 1285 N N . GLU A 1 156 ? -9.119 -19.468 -12.503 1.00 85.00 156 GLU A N 1
ATOM 1286 C CA . GLU A 1 156 ? -10.082 -18.583 -13.169 1.00 85.00 156 GLU A CA 1
ATOM 1287 C C . GLU A 1 156 ? -9.390 -17.451 -13.939 1.00 85.00 156 GLU A C 1
ATOM 1289 O O . GLU A 1 156 ? -9.775 -17.163 -15.069 1.00 85.00 156 GLU A O 1
ATOM 1294 N N . TYR A 1 157 ? -8.352 -16.848 -13.354 1.00 77.94 157 TYR A N 1
ATOM 1295 C CA . TYR A 1 157 ? -7.646 -15.710 -13.951 1.00 77.94 157 TYR A CA 1
ATOM 1296 C C . TYR A 1 157 ? -6.318 -16.075 -14.634 1.00 77.94 157 TYR A C 1
ATOM 1298 O O . TYR A 1 157 ? -5.802 -15.273 -15.403 1.00 77.94 157 TYR A O 1
ATOM 1306 N N . GLY A 1 158 ? -5.747 -17.255 -14.378 1.00 70.88 158 GLY A N 1
ATOM 1307 C CA . GLY A 1 158 ? -4.410 -17.624 -14.858 1.00 70.88 158 GLY A CA 1
ATOM 1308 C C . GLY A 1 158 ? -4.351 -18.154 -16.292 1.00 70.88 158 GLY A C 1
ATOM 1309 O O . GLY A 1 158 ? -3.314 -18.030 -16.930 1.00 70.88 158 GLY A O 1
ATOM 1310 N N . ASN A 1 159 ? -5.448 -18.715 -16.813 1.00 69.00 159 ASN A N 1
ATOM 1311 C CA . ASN A 1 159 ? -5.471 -19.419 -18.106 1.00 69.00 159 ASN A CA 1
ATOM 1312 C C . ASN A 1 159 ? -6.366 -18.733 -19.152 1.00 69.00 159 ASN A C 1
ATOM 1314 O O . ASN A 1 159 ? -7.064 -19.400 -19.920 1.00 69.00 159 ASN A O 1
ATOM 1318 N N . ALA A 1 160 ? -6.398 -17.402 -19.165 1.00 79.19 160 ALA A N 1
ATOM 1319 C CA . ALA A 1 160 ? -7.095 -16.661 -20.209 1.00 79.19 160 ALA A CA 1
ATOM 1320 C C . ALA A 1 160 ? -6.154 -16.407 -21.398 1.00 79.19 160 ALA A C 1
ATOM 1322 O O . ALA A 1 160 ? -5.037 -15.930 -21.211 1.00 79.19 160 ALA A O 1
ATOM 1323 N N . GLU A 1 161 ? -6.631 -16.641 -22.624 1.00 87.25 161 GLU A N 1
ATOM 1324 C CA . GLU A 1 161 ? -5.931 -16.272 -23.873 1.00 87.25 161 GLU A CA 1
ATOM 1325 C C . GLU A 1 161 ? -5.488 -14.795 -23.866 1.00 87.25 161 GLU A C 1
ATOM 1327 O O . GLU A 1 161 ? -4.431 -14.437 -24.385 1.00 87.25 161 GLU A O 1
ATOM 1332 N N . GLU A 1 162 ? -6.271 -13.936 -23.207 1.00 87.19 162 GLU A N 1
ATOM 1333 C CA . GLU A 1 162 ? -5.945 -12.532 -22.961 1.00 87.19 162 GLU A CA 1
ATOM 1334 C C . GLU A 1 162 ? -4.657 -12.358 -22.140 1.00 87.19 162 GLU A C 1
ATOM 1336 O O . GLU A 1 162 ? -3.806 -11.548 -22.506 1.00 87.19 162 GLU A O 1
ATOM 1341 N N . VAL A 1 163 ? -4.481 -13.140 -21.069 1.00 85.50 163 VAL A N 1
ATOM 1342 C CA . VAL A 1 163 ? -3.285 -13.094 -20.216 1.00 85.50 163 VAL A CA 1
ATOM 1343 C C . VAL A 1 163 ? -2.068 -13.581 -20.988 1.00 85.50 163 VAL A C 1
ATOM 1345 O O . VAL A 1 163 ? -1.035 -12.917 -20.964 1.00 85.50 163 VAL A O 1
ATOM 1348 N N . GLU A 1 164 ? -2.184 -14.685 -21.729 1.00 87.25 164 GLU A N 1
ATOM 1349 C CA . GLU A 1 164 ? -1.084 -15.191 -22.559 1.00 87.25 164 GLU A CA 1
ATOM 1350 C C . GLU A 1 164 ? -0.664 -14.170 -23.623 1.00 87.25 164 GLU A C 1
ATOM 1352 O O . GLU A 1 164 ? 0.525 -13.889 -23.788 1.00 87.25 164 GLU A O 1
ATOM 1357 N N . THR A 1 165 ? -1.638 -13.556 -24.299 1.00 92.50 165 THR A N 1
ATOM 1358 C CA . THR A 1 165 ? -1.395 -12.521 -25.312 1.00 92.50 165 THR A CA 1
ATOM 1359 C C . THR A 1 165 ? -0.730 -11.290 -24.700 1.00 92.50 165 THR A C 1
ATOM 1361 O O . THR A 1 165 ? 0.237 -10.767 -25.257 1.00 92.50 165 THR A O 1
ATOM 1364 N N . PHE A 1 166 ? -1.209 -10.839 -23.538 1.00 91.31 166 PHE A N 1
ATOM 1365 C CA . PHE A 1 166 ? -0.627 -9.712 -22.815 1.00 91.31 166 PHE A CA 1
ATOM 1366 C C . PHE A 1 166 ? 0.817 -9.998 -22.389 1.00 91.31 166 PHE A C 1
ATOM 1368 O O . PHE A 1 166 ? 1.698 -9.172 -22.627 1.00 91.31 166 PHE A O 1
ATOM 1375 N N . VAL A 1 167 ? 1.080 -11.175 -21.811 1.00 90.44 167 VAL A N 1
ATOM 1376 C CA . VAL A 1 167 ? 2.422 -11.589 -21.376 1.00 90.44 167 VAL A CA 1
ATOM 1377 C C . VAL A 1 167 ? 3.371 -11.685 -22.567 1.00 90.44 167 VAL A C 1
ATOM 1379 O O . VAL A 1 167 ? 4.472 -11.143 -22.506 1.00 90.44 167 VAL A O 1
ATOM 1382 N N . ALA A 1 168 ? 2.950 -12.302 -23.673 1.00 94.06 168 ALA A N 1
ATOM 1383 C CA . ALA A 1 168 ? 3.758 -12.378 -24.887 1.00 94.06 168 ALA A CA 1
ATOM 1384 C C . ALA A 1 168 ? 4.084 -10.983 -25.447 1.00 94.06 168 ALA A C 1
ATOM 1386 O O . ALA A 1 168 ? 5.229 -10.718 -25.811 1.00 94.06 168 ALA A O 1
ATOM 1387 N N . GLY A 1 169 ? 3.104 -10.072 -25.460 1.00 96.00 169 GLY A N 1
ATOM 1388 C CA . GLY A 1 169 ? 3.315 -8.671 -25.826 1.00 96.00 169 GLY A CA 1
ATOM 1389 C C . GLY A 1 169 ? 4.354 -7.995 -24.931 1.00 96.00 169 GLY A C 1
ATOM 1390 O O . GLY A 1 169 ? 5.319 -7.430 -25.435 1.00 96.00 169 GLY A O 1
ATOM 1391 N N . LYS A 1 170 ? 4.228 -8.137 -23.607 1.00 94.88 170 LYS A N 1
ATOM 1392 C CA . LYS A 1 170 ? 5.176 -7.553 -22.648 1.00 94.88 170 LYS A CA 1
ATOM 1393 C C . LYS A 1 170 ? 6.583 -8.123 -22.742 1.00 94.88 170 LYS A C 1
ATOM 1395 O O . LYS A 1 170 ? 7.536 -7.376 -22.560 1.00 94.88 170 LYS A O 1
ATOM 1400 N N . LEU A 1 171 ? 6.727 -9.408 -23.052 1.00 96.31 171 LEU A N 1
ATOM 1401 C CA . LEU A 1 171 ? 8.037 -10.010 -23.291 1.00 96.31 171 LEU A CA 1
ATOM 1402 C C . LEU A 1 171 ? 8.693 -9.468 -24.567 1.00 96.31 171 LEU A C 1
ATOM 1404 O O . LEU A 1 171 ? 9.901 -9.244 -24.572 1.00 96.31 171 LEU A O 1
ATOM 1408 N N . ASN A 1 172 ? 7.914 -9.208 -25.619 1.00 96.31 172 ASN A N 1
ATOM 1409 C CA . ASN A 1 172 ? 8.426 -8.563 -26.829 1.00 96.31 172 ASN A CA 1
ATOM 1410 C C . ASN A 1 172 ? 8.817 -7.101 -26.568 1.00 96.31 172 ASN A C 1
ATOM 1412 O O . ASN A 1 172 ? 9.908 -6.694 -26.964 1.00 96.31 172 ASN A O 1
ATOM 1416 N N . ASP A 1 173 ? 7.969 -6.342 -25.862 1.00 94.94 173 ASP A N 1
ATOM 1417 C CA . ASP A 1 173 ? 8.266 -4.964 -25.445 1.00 94.94 173 ASP A CA 1
ATOM 1418 C C . ASP A 1 173 ? 9.562 -4.914 -24.617 1.00 94.94 173 ASP A C 1
ATOM 1420 O O . ASP A 1 173 ? 10.412 -4.052 -24.834 1.00 94.94 173 ASP A O 1
ATOM 1424 N N . LEU A 1 174 ? 9.733 -5.860 -23.685 1.00 95.19 174 LEU A N 1
ATOM 1425 C CA . LEU A 1 174 ? 10.922 -5.964 -22.840 1.00 95.19 174 LEU A CA 1
ATOM 1426 C C . LEU A 1 174 ? 12.177 -6.273 -23.662 1.00 95.19 174 LEU A C 1
ATOM 1428 O O . LEU A 1 174 ? 13.196 -5.618 -23.476 1.00 95.19 174 LEU A O 1
ATOM 1432 N N . ALA A 1 175 ? 12.101 -7.219 -24.601 1.00 96.00 175 ALA A N 1
ATOM 1433 C CA . ALA A 1 175 ? 13.228 -7.541 -25.473 1.00 96.00 175 ALA A CA 1
ATOM 1434 C C . ALA A 1 175 ? 13.646 -6.341 -26.343 1.00 96.00 175 ALA A C 1
ATOM 1436 O O . ALA A 1 175 ? 14.837 -6.066 -26.485 1.00 96.00 175 ALA A O 1
ATOM 1437 N N . ALA A 1 176 ? 12.676 -5.600 -26.890 1.00 93.44 176 ALA A N 1
ATOM 1438 C CA . ALA A 1 176 ? 12.944 -4.383 -27.653 1.00 93.44 176 ALA A CA 1
ATOM 1439 C C . ALA A 1 176 ? 13.575 -3.288 -26.775 1.00 93.44 176 ALA A C 1
ATOM 1441 O O . ALA A 1 176 ? 14.538 -2.635 -27.183 1.00 93.44 176 ALA A O 1
ATOM 1442 N N . TYR A 1 177 ? 13.069 -3.116 -25.549 1.00 93.50 177 TYR A N 1
ATOM 1443 C CA . TYR A 1 177 ? 13.645 -2.202 -24.566 1.00 93.50 177 TYR A CA 1
ATOM 1444 C C . TYR A 1 177 ? 15.098 -2.561 -24.236 1.00 93.50 177 TYR A C 1
ATOM 1446 O O . TYR A 1 177 ? 15.954 -1.676 -24.251 1.00 93.50 177 TYR A O 1
ATOM 1454 N N . ASP A 1 178 ? 15.390 -3.837 -23.978 1.00 95.94 178 ASP A N 1
ATOM 1455 C CA . ASP A 1 178 ? 16.738 -4.297 -23.640 1.00 95.94 178 ASP A CA 1
ATOM 1456 C C . ASP A 1 178 ? 17.717 -4.078 -24.803 1.00 95.94 178 ASP A C 1
ATOM 1458 O O . ASP A 1 178 ? 18.828 -3.600 -24.578 1.00 95.94 178 ASP A O 1
ATOM 1462 N N . GLU A 1 179 ? 17.296 -4.296 -26.054 1.00 95.50 179 GLU A N 1
ATOM 1463 C CA . GLU A 1 179 ? 18.127 -4.000 -27.230 1.00 95.50 179 GLU A CA 1
ATOM 1464 C C . GLU A 1 179 ? 18.472 -2.502 -27.331 1.00 95.50 179 GLU A C 1
ATOM 1466 O O . GLU A 1 179 ? 19.615 -2.125 -27.615 1.00 95.50 179 GLU A O 1
ATOM 1471 N N . ILE A 1 180 ? 17.494 -1.620 -27.099 1.00 95.06 180 ILE A N 1
ATOM 1472 C CA . ILE A 1 180 ? 17.723 -0.169 -27.090 1.00 95.06 180 ILE A CA 1
ATOM 1473 C C . ILE A 1 180 ? 18.645 0.207 -25.928 1.00 95.06 180 ILE A C 1
ATOM 1475 O O . ILE A 1 180 ? 19.596 0.969 -26.119 1.00 95.06 180 ILE A O 1
ATOM 1479 N N . LYS A 1 181 ? 18.401 -0.341 -24.736 1.00 95.12 181 LYS A N 1
ATOM 1480 C CA . LYS A 1 181 ? 19.202 -0.092 -23.539 1.00 95.12 181 LYS A CA 1
ATOM 1481 C C . LYS A 1 181 ? 20.662 -0.485 -23.750 1.00 95.12 181 LYS A C 1
ATOM 1483 O O . LYS A 1 181 ? 21.532 0.333 -23.464 1.00 95.12 181 LYS A O 1
ATOM 1488 N N . GLU A 1 182 ? 20.940 -1.662 -24.310 1.00 96.75 182 GLU A N 1
ATOM 1489 C CA . GLU A 1 182 ? 22.306 -2.106 -24.619 1.00 96.75 182 GLU A CA 1
ATOM 1490 C C . GLU A 1 182 ? 23.027 -1.127 -25.561 1.00 96.75 182 GLU A C 1
ATOM 1492 O O . GLU A 1 182 ? 24.185 -0.766 -25.327 1.00 96.75 182 GLU A O 1
ATOM 1497 N N . LYS A 1 183 ? 22.341 -0.626 -26.599 1.00 96.12 183 LYS A N 1
ATOM 1498 C CA . LYS A 1 183 ? 22.898 0.394 -27.507 1.00 96.12 183 LYS A CA 1
ATOM 1499 C C . LYS A 1 183 ? 23.193 1.699 -26.769 1.00 96.12 183 LYS A C 1
ATOM 1501 O O . LYS A 1 183 ? 24.273 2.267 -26.935 1.00 96.12 183 LYS A O 1
ATOM 1506 N N . VAL A 1 184 ? 22.262 2.178 -25.944 1.00 95.81 184 VAL A N 1
ATOM 1507 C CA . VAL A 1 184 ? 22.439 3.407 -25.153 1.00 95.81 184 VAL A CA 1
ATOM 1508 C C . VAL A 1 184 ? 23.608 3.264 -24.175 1.00 95.81 184 VAL A C 1
ATOM 1510 O O . VAL A 1 184 ? 24.427 4.177 -24.073 1.00 95.81 184 VAL A O 1
ATOM 1513 N N . GLU A 1 185 ? 23.731 2.125 -23.493 1.00 97.00 185 GLU A N 1
ATOM 1514 C CA . GLU A 1 185 ? 24.841 1.831 -22.582 1.00 97.00 185 GLU A CA 1
ATOM 1515 C C . GLU A 1 185 ? 26.186 1.779 -23.318 1.00 97.00 185 GLU A C 1
ATOM 1517 O O . GLU A 1 185 ? 27.171 2.342 -22.833 1.00 97.00 185 GLU A O 1
ATOM 1522 N N . HIS A 1 186 ? 26.226 1.198 -24.521 1.00 96.62 186 HIS A N 1
ATOM 1523 C CA . HIS A 1 186 ? 27.413 1.218 -25.376 1.00 96.62 186 HIS A CA 1
ATOM 1524 C C . HIS A 1 186 ? 27.847 2.650 -25.728 1.00 96.62 186 HIS A C 1
ATOM 1526 O O . HIS A 1 186 ? 29.007 3.015 -25.526 1.00 96.62 186 HIS A O 1
ATOM 1532 N N . TYR A 1 187 ? 26.924 3.492 -26.205 1.00 96.19 187 TYR A N 1
ATOM 1533 C CA . TYR A 1 187 ? 27.240 4.885 -26.541 1.00 96.19 187 TYR A CA 1
ATOM 1534 C C . TYR A 1 187 ? 27.612 5.718 -25.314 1.00 96.19 187 TYR A C 1
ATOM 1536 O O . TYR A 1 187 ? 28.499 6.570 -25.394 1.00 96.19 187 TYR A O 1
ATOM 1544 N N . LYS A 1 188 ? 26.994 5.439 -24.164 1.00 96.38 188 LYS A N 1
ATOM 1545 C CA . LYS A 1 188 ? 27.352 6.070 -22.894 1.00 96.38 188 LYS A CA 1
ATOM 1546 C C . LYS A 1 188 ? 28.792 5.743 -22.504 1.00 96.38 188 LYS A C 1
ATOM 1548 O O . LYS A 1 188 ? 29.526 6.651 -22.130 1.00 96.38 188 LYS A O 1
ATOM 1553 N N . ALA A 1 189 ? 29.225 4.493 -22.666 1.00 97.44 189 ALA A N 1
ATOM 1554 C CA . ALA A 1 189 ? 30.608 4.102 -22.403 1.00 97.44 189 ALA A CA 1
ATOM 1555 C C . ALA A 1 189 ? 31.610 4.826 -23.324 1.00 97.44 189 ALA A C 1
ATOM 1557 O O . ALA A 1 189 ? 32.660 5.268 -22.858 1.00 97.44 189 ALA A O 1
ATOM 1558 N N . LEU A 1 190 ? 31.285 5.005 -24.612 1.00 96.94 190 LEU A N 1
ATOM 1559 C CA . LEU A 1 190 ? 32.117 5.785 -25.542 1.00 96.94 190 LEU A CA 1
ATOM 1560 C C . LEU A 1 190 ? 32.221 7.256 -25.119 1.00 96.94 190 LEU A C 1
ATOM 1562 O O . LEU A 1 190 ? 33.308 7.836 -25.142 1.00 96.94 190 LEU A O 1
ATOM 1566 N N . MET A 1 191 ? 31.106 7.857 -24.702 1.00 96.50 191 MET A N 1
ATOM 1567 C CA . MET A 1 191 ? 31.078 9.230 -24.198 1.00 96.50 191 MET A CA 1
ATOM 1568 C C . MET A 1 191 ? 31.906 9.372 -22.910 1.00 96.50 191 MET A C 1
ATOM 1570 O O . MET A 1 191 ? 32.748 10.266 -22.819 1.00 96.50 191 MET A O 1
ATOM 1574 N N . ASP A 1 192 ? 31.733 8.466 -21.943 1.00 96.19 192 ASP A N 1
ATOM 1575 C CA . ASP A 1 192 ? 32.464 8.478 -20.669 1.00 96.19 192 ASP A CA 1
ATOM 1576 C C . ASP A 1 192 ? 33.985 8.317 -20.878 1.00 96.19 192 ASP A C 1
ATOM 1578 O O . ASP A 1 192 ? 34.790 8.953 -20.190 1.00 96.19 192 ASP A O 1
ATOM 1582 N N . ASN A 1 193 ? 34.390 7.546 -21.894 1.00 97.06 193 ASN A N 1
ATOM 1583 C CA . ASN A 1 193 ? 35.787 7.381 -22.306 1.00 97.06 193 ASN A CA 1
ATOM 1584 C C . ASN A 1 193 ? 36.328 8.538 -23.170 1.00 97.06 193 ASN A C 1
ATOM 1586 O O . ASN A 1 193 ? 37.502 8.519 -23.543 1.00 97.06 193 ASN A O 1
ATOM 1590 N N . LYS A 1 194 ? 35.514 9.566 -23.456 1.00 95.31 194 LYS A N 1
ATOM 1591 C CA . LYS A 1 194 ? 35.834 10.703 -24.345 1.00 95.31 194 LYS A CA 1
ATOM 1592 C C . LYS A 1 194 ? 36.129 10.295 -25.792 1.00 95.31 194 LYS A C 1
ATOM 1594 O O . LYS A 1 194 ? 36.836 10.999 -26.510 1.00 95.31 194 LYS A O 1
ATOM 1599 N N . GLU A 1 195 ? 35.587 9.160 -26.216 1.00 96.06 195 GLU A N 1
ATOM 1600 C CA . GLU A 1 195 ? 35.613 8.682 -27.602 1.00 96.06 195 GLU A CA 1
ATOM 1601 C C . GLU A 1 195 ? 34.417 9.226 -28.409 1.00 96.06 195 GLU A C 1
ATOM 1603 O O . GLU A 1 195 ? 34.367 9.079 -29.629 1.00 96.06 195 GLU A O 1
ATOM 1608 N N . MET A 1 196 ? 33.465 9.883 -27.735 1.00 95.19 196 MET A N 1
ATOM 1609 C CA . MET A 1 196 ? 32.282 10.518 -28.310 1.00 95.19 196 MET A CA 1
ATOM 1610 C C . MET A 1 196 ? 31.967 11.840 -27.595 1.00 95.19 196 MET A C 1
ATOM 1612 O O . MET A 1 196 ? 32.011 11.913 -26.368 1.00 95.19 196 MET A O 1
ATOM 1616 N N . GLU A 1 197 ? 31.607 12.874 -28.360 1.00 96.75 197 GLU A N 1
ATOM 1617 C CA . GLU A 1 197 ? 31.142 14.160 -27.822 1.00 96.75 197 GLU A CA 1
ATOM 1618 C C . GLU A 1 197 ? 29.698 14.068 -27.300 1.00 96.75 197 GLU A C 1
ATOM 1620 O O . GLU A 1 197 ? 28.864 13.347 -27.860 1.00 96.75 197 GLU A O 1
ATOM 1625 N N . LEU A 1 198 ? 29.378 14.850 -26.265 1.00 95.06 198 LEU A N 1
ATOM 1626 C CA . LEU A 1 198 ? 28.071 14.837 -25.595 1.00 95.06 198 LEU A CA 1
ATOM 1627 C C . LEU A 1 198 ? 26.909 15.115 -26.560 1.00 95.06 198 LEU A C 1
ATOM 1629 O O . LEU A 1 198 ? 25.884 14.437 -26.513 1.00 95.06 198 LEU A O 1
ATOM 1633 N N . GLU A 1 199 ? 27.059 16.085 -27.461 1.00 96.19 199 GLU A N 1
ATOM 1634 C CA . GLU A 1 199 ? 26.026 16.432 -28.440 1.00 96.19 199 GLU A CA 1
ATOM 1635 C C . GLU A 1 199 ? 25.751 15.275 -29.407 1.00 96.19 199 GLU A C 1
ATOM 1637 O O . GLU A 1 199 ? 24.605 15.048 -29.796 1.00 96.19 199 GLU A O 1
ATOM 1642 N N . THR A 1 200 ? 26.792 14.513 -29.757 1.00 95.38 200 THR A N 1
ATOM 1643 C CA . THR A 1 200 ? 26.665 13.336 -30.629 1.00 95.38 200 THR A CA 1
ATOM 1644 C C . THR A 1 200 ? 25.920 12.217 -29.908 1.00 95.38 200 THR A C 1
ATOM 1646 O O . THR A 1 200 ? 25.000 11.634 -30.477 1.00 95.38 200 THR A O 1
ATOM 1649 N N . PHE A 1 201 ? 26.253 11.971 -28.637 1.00 96.19 201 PHE A N 1
ATOM 1650 C CA . PHE A 1 201 ? 25.540 11.013 -27.793 1.00 96.19 201 PHE A CA 1
ATOM 1651 C C . PHE A 1 201 ? 24.046 11.352 -27.686 1.00 96.19 201 PHE A C 1
ATOM 1653 O O . PHE A 1 201 ? 23.202 10.498 -27.950 1.00 96.19 201 PHE A O 1
ATOM 1660 N N . ILE A 1 202 ? 23.710 12.607 -27.365 1.00 95.69 202 ILE A N 1
ATOM 1661 C CA . ILE A 1 202 ? 22.315 13.055 -27.230 1.00 95.69 202 ILE A CA 1
ATOM 1662 C C . ILE A 1 202 ? 21.544 12.851 -28.537 1.00 95.69 202 ILE A C 1
ATOM 1664 O O . ILE A 1 202 ? 20.406 12.382 -28.497 1.00 95.69 202 ILE A O 1
ATOM 1668 N N . CYS A 1 203 ? 22.150 13.176 -29.684 1.00 96.06 203 CYS A N 1
ATOM 1669 C CA . CYS A 1 203 ? 21.514 12.998 -30.989 1.00 96.06 203 CYS A CA 1
ATOM 1670 C C . CYS A 1 203 ? 21.200 11.522 -31.264 1.00 96.06 203 CYS A C 1
ATOM 1672 O O . CYS A 1 203 ? 20.053 11.189 -31.550 1.00 96.06 203 CYS A O 1
ATOM 1674 N N . ILE A 1 204 ? 22.191 10.637 -31.100 1.00 94.75 204 ILE A N 1
ATOM 1675 C CA . ILE A 1 204 ? 22.045 9.196 -31.354 1.00 94.75 204 ILE A CA 1
ATOM 1676 C C . ILE A 1 204 ? 20.993 8.578 -30.427 1.00 94.75 204 ILE A C 1
ATOM 1678 O O . ILE A 1 204 ? 20.111 7.855 -30.883 1.00 94.75 204 ILE A O 1
ATOM 1682 N N . VAL A 1 205 ? 21.052 8.871 -29.126 1.00 94.31 205 VAL A N 1
ATOM 1683 C CA . VAL A 1 205 ? 20.089 8.328 -28.156 1.00 94.31 205 VAL A CA 1
ATOM 1684 C C . VAL A 1 205 ? 18.679 8.845 -28.431 1.00 94.31 205 VAL A C 1
ATOM 1686 O O . VAL A 1 205 ? 17.724 8.080 -28.335 1.00 94.31 205 VAL A O 1
ATOM 1689 N N . SER A 1 206 ? 18.531 10.112 -28.824 1.00 93.94 206 SER A N 1
ATOM 1690 C CA . SER A 1 206 ? 17.222 10.663 -29.189 1.00 93.94 206 SER A CA 1
ATOM 1691 C C . SER A 1 206 ? 16.639 9.977 -30.422 1.00 93.94 206 SER A C 1
ATOM 1693 O O . SER A 1 206 ? 15.443 9.712 -30.450 1.00 93.94 206 SER A O 1
ATOM 1695 N N . GLU A 1 207 ? 17.449 9.660 -31.431 1.00 94.06 207 GLU A N 1
ATOM 1696 C CA . GLU A 1 207 ? 16.983 8.898 -32.595 1.00 94.06 207 GLU A CA 1
ATOM 1697 C C . GLU A 1 207 ? 16.557 7.481 -32.195 1.00 94.06 207 GLU A C 1
ATOM 1699 O O . GLU A 1 207 ? 15.463 7.053 -32.554 1.00 94.06 207 GLU A O 1
ATOM 1704 N N . LEU A 1 208 ? 17.360 6.787 -31.381 1.00 91.56 208 LEU A N 1
ATOM 1705 C CA . LEU A 1 208 ? 17.049 5.436 -30.899 1.00 91.56 208 LEU A CA 1
ATOM 1706 C C . LEU A 1 208 ? 15.742 5.371 -30.099 1.00 91.56 208 LEU A C 1
ATOM 1708 O O . LEU A 1 208 ? 14.975 4.433 -30.277 1.00 91.56 208 LEU A O 1
ATOM 1712 N N . LEU A 1 209 ? 15.482 6.357 -29.238 1.00 88.19 209 LEU A N 1
ATOM 1713 C CA . LEU A 1 209 ? 14.279 6.394 -28.398 1.00 88.19 209 LEU A CA 1
ATOM 1714 C C . LEU A 1 209 ? 13.012 6.826 -29.149 1.00 88.19 209 LEU A C 1
ATOM 1716 O O . LEU A 1 209 ? 11.919 6.573 -28.658 1.00 88.19 209 LEU A O 1
ATOM 1720 N N . ASN A 1 210 ? 13.148 7.486 -30.304 1.00 87.12 210 ASN A N 1
ATOM 1721 C CA . ASN A 1 210 ? 12.024 7.921 -31.147 1.00 87.12 210 ASN A CA 1
ATOM 1722 C C . ASN A 1 210 ? 11.818 7.024 -32.382 1.00 87.12 210 ASN A C 1
ATOM 1724 O O . ASN A 1 210 ? 11.038 7.365 -33.272 1.00 87.12 210 ASN A O 1
ATOM 1728 N N . SER A 1 211 ? 12.558 5.920 -32.474 1.00 70.62 211 SER A N 1
ATOM 1729 C CA . SER A 1 211 ? 12.389 4.917 -33.521 1.00 70.62 211 SER A CA 1
ATOM 1730 C C . SER A 1 211 ? 11.200 4.014 -33.169 1.00 70.62 211 SER A C 1
ATOM 1732 O O . SER A 1 211 ? 11.411 2.914 -32.668 1.00 70.62 211 SER A O 1
ATOM 1734 N N . ASP A 1 212 ? 9.974 4.500 -33.377 1.00 53.94 212 ASP A N 1
ATOM 1735 C CA . ASP A 1 212 ? 8.767 3.651 -33.363 1.00 53.94 212 ASP A CA 1
ATOM 1736 C C . ASP A 1 212 ? 8.725 2.722 -34.592 1.00 53.94 212 ASP A C 1
ATOM 1738 O O . ASP A 1 212 ? 8.903 3.223 -35.733 1.00 53.94 212 ASP A O 1
#

pLDDT: mean 90.22, std 7.46, range [53.94, 97.69]

Sequence (212 aa):
MIHTTYDRGPFKLVCDDFGPANMIVRSKEDLTIIAVVDLEWVYAGPAQLFGSAPWWLLLDRPVNDEWDFEEGEAPKPTDRYFKCLEIFKHVLEEEESKMVGDDKKELYELVKWSEDSGAMWLHVLLSSGFFDTPSFPCMQLRRHKGVDWWEERLIEYGNAEEVETFVAGKLNDLAAYDEIKEKVEHYKALMDNKEMELETFICIVSELLNSD

Solvent-accessible surface area (backbone atoms only — not comparable to full-atom values): 12139 Å² total; per-residue (Å²): 137,80,59,77,85,40,71,90,28,64,71,36,84,33,46,75,65,64,43,76,92,33,47,43,50,77,41,94,85,71,58,45,75,75,47,75,54,78,68,86,54,56,45,82,36,48,38,63,67,62,21,27,57,65,65,51,57,64,78,51,67,82,63,50,72,91,42,28,37,64,98,81,43,78,34,81,63,54,62,51,30,54,56,45,47,54,53,48,49,53,53,46,43,56,54,33,68,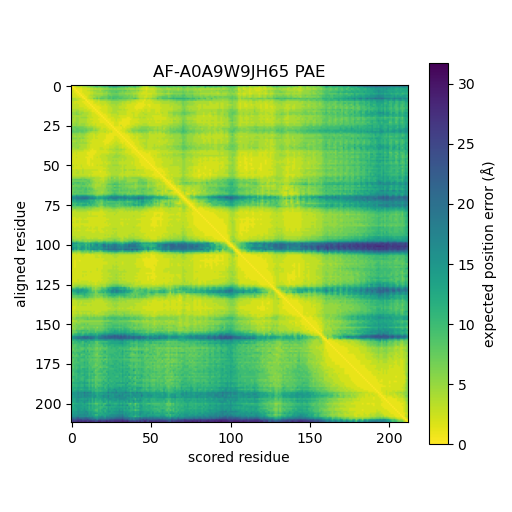71,57,86,71,89,72,60,46,55,50,45,53,34,24,50,48,14,60,77,72,35,45,26,28,56,49,48,51,70,66,60,78,55,80,55,78,47,24,42,40,48,42,51,33,37,66,67,64,30,65,69,60,46,52,53,50,48,56,70,66,65,76,37,71,66,53,55,53,50,51,54,49,51,52,50,54,49,52,54,48,50,56,51,48,54,54,48,53,53,50,48,52,35,36,76,70,68,77,39,57,70,71,56,48,54,51,53,49,51,51,62,76,65,65,123